Protein AF-A0A521X6T4-F1 (afdb_monomer)

Sequence (229 aa):
MTACRIWPYDESITLSAFLIGSSHAEGNPELLIGMIDNKKNQLLARYNEAQGNAFAPVIDADKDHFRIDTARYDLAPGVRAFGIDVFKGDQDDPYCGAETIGHTRHLYVKRGNEIAALFSQGLTMSYRTRIKGNAKCRNGKPTITKGVVFEDIKLTITMSKNTSDGYADLIITGVSTYSDGTPSPRKPFYSEMKYSHHYIGNKDHGTYANSPNGDLNSLIRAWRGDVKS

Radius of gyration: 19.49 Å; Cα contacts (8 Å, |Δi|>4): 514; chains: 1; bounding box: 46×46×57 Å

Nearest PDB structures (foldseek):
  3c75-assembly1_J  TM=3.433E-01  e=1.543E-01  Paracoccus versutus
  2mta-assembly1_H-2  TM=3.319E-01  e=2.721E-01  Paracoccus denitrificans
  2gc4-assembly2_E  TM=2.429E-01  e=4.250E-02  Paracoccus denitrificans
  2bbk-assembly1_J  TM=2.437E-01  e=8.749E-02  Paracoccus denitrificans
  1mda-assembly1_J  TM=2.501E-01  e=4.799E-01  Paracoccus denitrificans

Secondary structure (DSSP, 8-state):
-EEEEE-TT-TTEEEEEEEE--SSTTPPPEEEEEEEETTTTEEEEEEEGGGT-TTPPP--TTT-EEEEEEEEEEEETTEEEEEEEEE-TT---TTTSSEEE-PEEEEEEEETTEEEES-SSPEE-EEEEEEES--EEETTEEEE-TT-EEEEEEEEEEEEEEEETTEEEEEEEEEE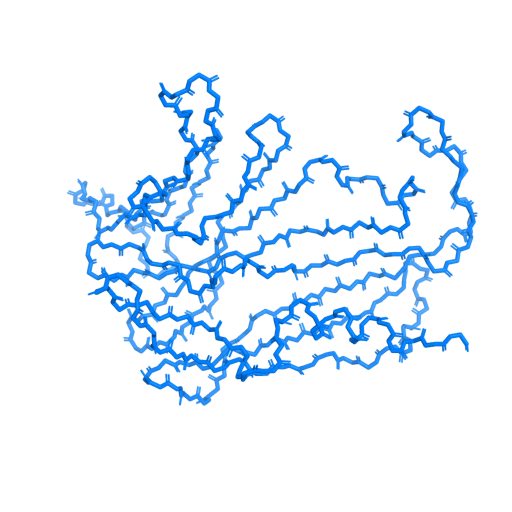EETTSPPP-PPPEEEEEEEEEEEETTEEEEEEE-TTT--HHHHHHHHHHT---

Structure (mmCIF, N/CA/C/O backbone):
data_AF-A0A521X6T4-F1
#
_entry.id   AF-A0A521X6T4-F1
#
loop_
_atom_site.group_PDB
_atom_site.id
_atom_site.type_symbol
_atom_site.label_atom_id
_atom_site.label_alt_id
_atom_site.label_comp_id
_atom_site.label_asym_id
_atom_site.label_entity_id
_atom_site.label_seq_id
_atom_site.pdbx_PDB_ins_code
_atom_site.Cartn_x
_atom_site.Cartn_y
_atom_site.Cartn_z
_atom_site.occupancy
_atom_site.B_iso_or_equiv
_atom_site.auth_seq_id
_atom_site.auth_comp_id
_atom_site.auth_asym_id
_atom_site.auth_atom_id
_atom_site.pdbx_PDB_model_num
ATOM 1 N N . MET A 1 1 ? -3.272 18.378 1.819 1.00 80.75 1 MET A N 1
ATOM 2 C CA . MET A 1 1 ? -3.774 17.254 0.994 1.00 80.75 1 MET A CA 1
ATOM 3 C C . MET A 1 1 ? -4.694 16.365 1.821 1.00 80.75 1 MET A C 1
ATOM 5 O O . MET A 1 1 ? -4.428 16.202 3.009 1.00 80.75 1 MET A O 1
ATOM 9 N N . THR A 1 2 ? -5.751 15.803 1.219 1.00 90.69 2 THR A N 1
ATOM 10 C CA . THR A 1 2 ? -6.727 14.946 1.911 1.00 90.69 2 THR A CA 1
ATOM 11 C C . THR A 1 2 ? -7.170 13.770 1.031 1.00 90.69 2 THR A C 1
ATOM 13 O O . THR A 1 2 ? -7.190 13.885 -0.194 1.00 90.69 2 THR A O 1
ATOM 16 N N . ALA A 1 3 ? -7.551 12.651 1.648 1.00 94.88 3 ALA A N 1
ATOM 17 C CA . ALA A 1 3 ? -8.263 11.560 0.987 1.00 94.88 3 ALA A CA 1
ATOM 18 C C . ALA A 1 3 ? -9.341 11.006 1.921 1.00 94.88 3 ALA A C 1
ATOM 20 O O . ALA A 1 3 ? -9.094 10.819 3.111 1.00 94.88 3 ALA A O 1
ATOM 21 N N . CYS A 1 4 ? -10.518 10.705 1.378 1.00 96.50 4 CYS A N 1
ATOM 22 C CA . CYS A 1 4 ? -11.624 10.114 2.126 1.00 96.50 4 CYS A CA 1
ATOM 23 C C . CYS A 1 4 ? -12.146 8.879 1.399 1.00 96.50 4 CYS A C 1
ATOM 25 O O . CYS A 1 4 ? -12.186 8.846 0.166 1.00 96.50 4 CYS A O 1
ATOM 27 N N . ARG A 1 5 ? -12.569 7.863 2.151 1.00 97.75 5 ARG A N 1
ATOM 28 C CA . ARG A 1 5 ? -13.171 6.653 1.589 1.00 97.75 5 ARG A CA 1
ATOM 29 C C . ARG A 1 5 ? -14.161 6.027 2.561 1.00 97.75 5 ARG A C 1
ATOM 31 O O . ARG A 1 5 ? -13.871 5.901 3.747 1.00 97.75 5 ARG A O 1
ATOM 38 N N . ILE A 1 6 ? -15.313 5.612 2.043 1.00 96.88 6 ILE A N 1
ATOM 39 C CA . ILE A 1 6 ? -16.309 4.863 2.815 1.00 96.88 6 ILE A CA 1
ATOM 40 C C . ILE A 1 6 ? -15.719 3.505 3.206 1.00 96.88 6 ILE A C 1
ATOM 42 O O . ILE A 1 6 ? -15.049 2.848 2.398 1.00 96.88 6 ILE A O 1
ATOM 46 N N . TRP A 1 7 ? -15.960 3.089 4.447 1.00 95.75 7 TRP A N 1
ATOM 47 C CA . TRP A 1 7 ? -15.591 1.768 4.920 1.00 95.75 7 TRP A CA 1
ATOM 48 C C . TRP A 1 7 ? -16.506 0.709 4.288 1.00 95.75 7 TRP A C 1
ATOM 50 O O . TRP A 1 7 ? -17.716 0.744 4.490 1.00 95.75 7 TRP A O 1
ATOM 60 N N . PRO A 1 8 ? -15.974 -0.270 3.540 1.00 91.88 8 PRO A N 1
ATOM 61 C CA . PRO A 1 8 ? -16.806 -1.143 2.707 1.00 91.88 8 PRO A CA 1
ATOM 62 C C . PRO A 1 8 ? -17.739 -2.109 3.462 1.00 91.88 8 PRO A C 1
ATOM 64 O O . PRO A 1 8 ? -18.518 -2.797 2.814 1.00 91.88 8 PRO A O 1
ATOM 67 N N . TYR A 1 9 ? -17.651 -2.205 4.794 1.00 87.50 9 TYR A N 1
ATOM 68 C CA . TYR A 1 9 ? -18.480 -3.111 5.618 1.00 87.50 9 TYR A CA 1
ATOM 69 C C . TYR A 1 9 ? -19.542 -2.377 6.420 1.00 87.50 9 TYR A C 1
ATOM 71 O O . TYR A 1 9 ? -20.478 -2.999 6.910 1.00 87.50 9 TYR A O 1
ATOM 79 N N . ASP A 1 10 ? -19.367 -1.071 6.575 1.00 94.19 10 ASP A N 1
ATOM 80 C CA . ASP A 1 10 ? -20.298 -0.214 7.278 1.00 94.19 10 ASP A CA 1
ATOM 81 C C . ASP A 1 10 ? -20.236 1.155 6.614 1.00 94.19 10 ASP A C 1
ATOM 83 O O . ASP A 1 10 ? -19.304 1.929 6.832 1.00 94.19 10 ASP A O 1
ATOM 87 N N . GLU A 1 11 ? -21.224 1.432 5.769 1.00 95.75 11 GLU A N 1
ATOM 88 C CA . GLU A 1 11 ? -21.305 2.685 5.023 1.00 95.75 11 GLU A CA 1
ATOM 89 C C . GLU A 1 11 ? -21.524 3.898 5.937 1.00 95.75 11 GLU A C 1
ATOM 91 O O . GLU A 1 11 ? -21.324 5.035 5.504 1.00 95.75 11 GLU A O 1
ATOM 96 N N . SER A 1 12 ? -21.879 3.687 7.215 1.00 97.06 12 SER A N 1
ATOM 97 C CA . SER A 1 12 ? -21.903 4.767 8.202 1.00 97.06 12 SER A CA 1
ATOM 98 C C . SER A 1 12 ? -20.499 5.227 8.581 1.00 97.06 12 SER A C 1
ATOM 100 O O . SER A 1 12 ? -20.364 6.326 9.121 1.00 97.06 12 SER A O 1
ATOM 102 N N . ILE A 1 13 ? -19.461 4.440 8.289 1.00 97.81 13 ILE A N 1
ATOM 103 C CA . ILE A 1 13 ? -1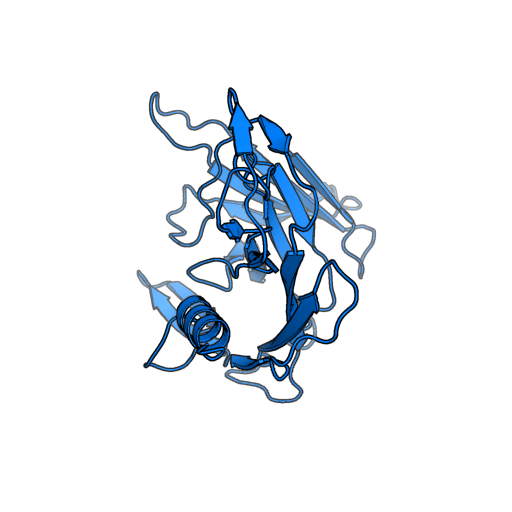8.083 4.737 8.659 1.00 97.81 13 ILE A CA 1
ATOM 104 C C . ILE A 1 13 ? -17.302 5.310 7.470 1.00 97.81 13 ILE A C 1
ATOM 106 O O . ILE A 1 13 ? -17.231 4.715 6.396 1.00 97.81 13 ILE A O 1
ATOM 110 N N . THR A 1 14 ? -16.621 6.433 7.697 1.00 98.19 14 THR A N 1
ATOM 111 C CA . THR A 1 14 ? -15.663 7.025 6.752 1.00 98.19 14 THR A CA 1
ATOM 112 C C . THR A 1 14 ? -14.247 6.941 7.306 1.00 98.19 14 THR A C 1
ATOM 114 O O . THR A 1 14 ? -13.995 7.282 8.463 1.00 98.19 14 THR A O 1
ATOM 117 N N . LEU A 1 15 ? -13.310 6.517 6.459 1.00 98.00 15 LEU A N 1
ATOM 118 C CA . LEU A 1 15 ? -11.884 6.737 6.657 1.00 98.00 15 LEU A CA 1
ATOM 119 C C . LEU A 1 15 ? -11.495 8.070 6.024 1.00 98.00 15 LEU A C 1
ATOM 121 O O . LEU A 1 15 ? -11.792 8.304 4.851 1.00 98.00 15 LEU A O 1
ATOM 125 N N . SER A 1 16 ? -10.787 8.901 6.776 1.00 96.88 16 SER A N 1
ATOM 126 C CA . SER A 1 16 ? -10.273 10.183 6.305 1.00 96.88 16 SER A CA 1
ATOM 127 C C . SER A 1 16 ? -8.797 10.299 6.653 1.00 96.88 16 SER A C 1
ATOM 129 O O . SER A 1 16 ? -8.415 10.059 7.795 1.00 96.88 16 SER A O 1
ATOM 131 N N . ALA A 1 17 ? -7.973 10.672 5.685 1.00 94.62 17 ALA A N 1
ATOM 132 C CA . ALA A 1 17 ? -6.544 10.883 5.853 1.00 94.62 17 ALA A CA 1
ATOM 133 C C . ALA A 1 17 ? -6.171 12.301 5.411 1.00 94.62 17 ALA A C 1
ATOM 135 O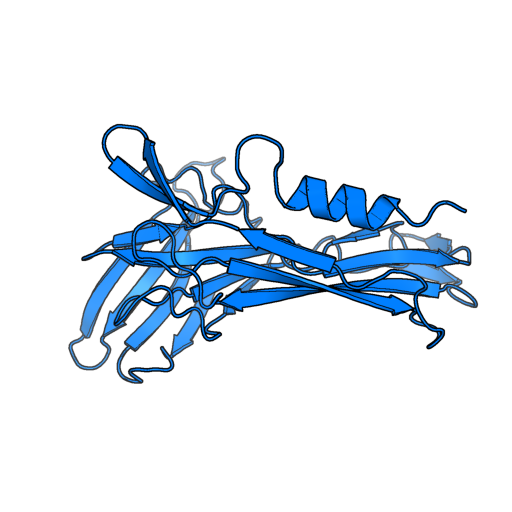 O . ALA A 1 17 ? -6.633 12.777 4.371 1.00 94.62 17 ALA A O 1
ATOM 136 N N . PHE A 1 18 ? -5.346 12.977 6.206 1.00 91.31 18 PHE A N 1
ATOM 137 C CA . PHE A 1 18 ? -4.964 14.373 6.017 1.00 91.31 18 PHE A CA 1
ATOM 138 C C . PHE A 1 18 ? -3.477 14.544 6.291 1.00 91.31 18 PHE A C 1
ATOM 140 O O . PHE A 1 18 ? -2.962 13.978 7.251 1.00 91.31 18 PHE A O 1
ATOM 147 N N . LEU A 1 19 ? -2.825 15.384 5.492 1.00 88.38 19 LEU A N 1
ATOM 148 C CA . LEU A 1 19 ? -1.565 15.995 5.897 1.00 88.38 19 LEU A CA 1
ATOM 149 C C . LEU A 1 19 ? -1.848 17.326 6.567 1.00 88.38 19 LEU A C 1
ATOM 151 O O . LEU A 1 19 ? -2.530 18.174 5.978 1.00 88.38 19 LEU A O 1
ATOM 155 N N . ILE A 1 20 ? -1.301 17.509 7.760 1.00 82.38 20 ILE A N 1
ATOM 156 C CA . ILE A 1 20 ? -1.326 18.784 8.467 1.00 82.38 20 ILE A CA 1
ATOM 157 C C . ILE A 1 20 ? 0.089 19.352 8.455 1.00 82.38 20 ILE A C 1
ATOM 159 O O . ILE A 1 20 ? 1.051 18.639 8.726 1.00 82.38 20 ILE A O 1
ATOM 163 N N . GLY A 1 21 ? 0.220 20.630 8.087 1.00 71.44 21 GLY A N 1
ATOM 164 C CA . GLY A 1 21 ? 1.510 21.313 8.143 1.00 71.44 21 GLY A CA 1
ATOM 165 C C . GLY A 1 21 ? 2.047 21.287 9.571 1.00 71.44 21 GLY A C 1
ATOM 166 O O . GLY A 1 21 ? 1.295 21.544 10.513 1.00 71.44 21 GLY A O 1
ATOM 167 N N . SER A 1 22 ? 3.326 20.961 9.740 1.00 64.00 22 SER A N 1
ATOM 168 C CA . SER A 1 22 ? 3.934 20.968 11.065 1.00 64.00 22 SER A CA 1
ATOM 169 C C . SER A 1 22 ? 3.911 22.382 11.642 1.00 64.00 22 SER A C 1
ATOM 171 O O . SER A 1 22 ? 4.207 23.348 10.938 1.00 64.00 22 SER A O 1
ATOM 173 N N . SER A 1 23 ? 3.662 22.523 12.943 1.00 54.50 23 SER A N 1
ATOM 174 C CA . SER A 1 23 ? 3.817 23.807 13.645 1.00 54.50 23 SER A CA 1
ATOM 175 C C . SER A 1 23 ? 5.278 24.274 13.756 1.00 54.50 23 SER A C 1
ATOM 177 O O . SER A 1 23 ? 5.541 25.348 14.295 1.00 54.50 23 SER A O 1
ATOM 179 N N . HIS A 1 24 ? 6.235 23.475 13.279 1.00 52.94 24 HIS A N 1
ATOM 180 C CA . HIS A 1 24 ? 7.660 23.781 13.267 1.00 52.94 24 HIS A CA 1
ATOM 181 C C . HIS A 1 24 ? 8.081 24.296 11.887 1.00 52.94 24 HIS A C 1
ATOM 183 O O . HIS A 1 24 ? 7.707 23.721 10.873 1.00 52.94 24 HIS A O 1
ATOM 189 N N . ALA A 1 25 ? 8.880 25.367 11.853 1.00 44.94 25 ALA A N 1
ATOM 190 C CA . ALA A 1 25 ? 9.286 26.069 10.628 1.00 44.94 25 ALA A CA 1
ATOM 191 C C . ALA A 1 25 ? 10.074 25.209 9.610 1.00 44.94 25 ALA A C 1
ATOM 193 O O . ALA A 1 25 ? 10.273 25.645 8.482 1.00 44.94 25 ALA A O 1
ATOM 194 N N . GLU A 1 26 ? 10.490 23.999 9.998 1.00 54.31 26 GLU A N 1
ATOM 195 C CA . GLU A 1 26 ? 11.243 23.036 9.179 1.00 54.31 26 GLU A CA 1
ATOM 196 C C . GLU A 1 26 ? 10.667 21.605 9.251 1.00 54.31 26 GLU A C 1
ATOM 198 O O . GLU A 1 26 ? 11.324 20.647 8.845 1.00 54.31 26 GLU A O 1
ATOM 203 N N . GLY A 1 27 ? 9.471 21.414 9.820 1.00 60.69 27 GLY A N 1
ATOM 204 C CA . GLY A 1 27 ? 8.920 20.071 10.000 1.00 60.69 27 GLY A CA 1
ATOM 205 C C . GLY A 1 27 ? 8.292 19.512 8.721 1.00 60.69 27 GLY A C 1
ATOM 206 O O . GLY A 1 27 ? 7.650 20.222 7.945 1.00 60.69 27 GLY A O 1
ATOM 207 N N . ASN A 1 28 ? 8.458 18.206 8.509 1.00 66.81 28 ASN A N 1
ATOM 208 C CA . ASN A 1 28 ? 7.682 17.493 7.500 1.00 66.81 28 ASN A CA 1
ATOM 209 C C . ASN A 1 28 ? 6.191 17.533 7.883 1.00 66.81 28 ASN A C 1
ATOM 211 O O . ASN A 1 28 ? 5.869 17.492 9.073 1.00 66.81 28 ASN A O 1
ATOM 215 N N . PRO A 1 29 ? 5.274 17.613 6.905 1.00 77.88 29 PRO A N 1
ATOM 216 C CA . PRO A 1 29 ? 3.847 17.535 7.185 1.00 77.88 29 PRO A CA 1
ATOM 217 C C . PRO A 1 29 ? 3.508 16.197 7.852 1.00 77.88 29 PRO A C 1
ATOM 219 O O . PRO A 1 29 ? 4.023 15.154 7.460 1.00 77.88 29 PRO A O 1
ATOM 222 N N . GLU A 1 30 ? 2.612 16.234 8.831 1.00 84.12 30 GLU A N 1
ATOM 223 C CA . GLU A 1 30 ? 2.239 15.069 9.632 1.00 84.12 30 GLU A CA 1
ATOM 224 C C . GLU A 1 30 ? 0.998 14.385 9.060 1.00 84.12 30 GLU A C 1
ATOM 226 O O . GLU A 1 30 ? -0.015 15.038 8.765 1.00 84.12 30 GLU A O 1
ATOM 231 N N . LEU A 1 31 ? 1.040 13.057 8.951 1.00 88.38 31 LEU A N 1
ATOM 232 C CA . LEU A 1 31 ? -0.111 12.253 8.561 1.00 88.38 31 LEU A CA 1
ATOM 233 C C . LEU A 1 31 ? -1.056 12.023 9.748 1.00 88.38 31 LEU A C 1
ATOM 235 O O . LEU A 1 31 ? -0.717 11.368 10.738 1.00 88.38 31 LEU A O 1
ATOM 239 N N . LEU A 1 32 ? -2.300 12.474 9.589 1.00 91.56 32 LEU A N 1
ATOM 240 C CA . LEU A 1 32 ? -3.426 12.104 10.439 1.00 91.56 32 LEU A CA 1
ATOM 241 C C . LEU A 1 32 ? -4.386 11.184 9.695 1.00 91.56 32 LEU A C 1
ATOM 243 O O . LEU A 1 32 ? -4.745 11.443 8.547 1.00 91.56 32 LEU A O 1
ATOM 247 N N . ILE A 1 33 ? -4.870 10.153 10.384 1.00 94.31 33 ILE A N 1
ATOM 248 C CA . ILE A 1 33 ? -5.936 9.280 9.879 1.00 94.31 33 ILE A CA 1
ATOM 249 C C . ILE A 1 33 ? -7.044 9.224 10.923 1.00 94.31 33 ILE A C 1
ATOM 251 O O . ILE A 1 33 ? -6.771 9.035 12.105 1.00 94.31 33 ILE A O 1
ATOM 255 N N . GLY A 1 34 ? -8.292 9.368 10.497 1.00 96.00 34 GLY A N 1
ATOM 256 C CA . GLY A 1 34 ? -9.477 9.221 11.330 1.00 96.00 34 GLY A CA 1
ATOM 257 C C . GLY A 1 34 ? -10.422 8.175 10.754 1.00 96.00 34 GLY A C 1
ATOM 258 O O . GLY A 1 34 ? -10.657 8.139 9.548 1.00 96.00 34 GLY A O 1
ATOM 259 N N . MET A 1 35 ? -10.983 7.346 11.629 1.00 97.62 35 MET A N 1
ATOM 260 C CA . MET A 1 35 ? -12.119 6.479 11.325 1.00 97.62 35 MET A CA 1
ATOM 261 C C . MET A 1 35 ? -13.336 7.032 12.061 1.00 97.62 35 MET A C 1
ATOM 263 O O . MET A 1 35 ? -13.316 7.126 13.288 1.00 97.62 35 MET A O 1
ATOM 267 N N . ILE A 1 36 ? -14.362 7.452 11.327 1.00 98.25 36 ILE A N 1
ATOM 268 C CA . ILE A 1 36 ? -15.459 8.281 11.844 1.00 98.25 36 ILE A CA 1
ATOM 269 C C . ILE A 1 36 ? -16.791 7.584 11.572 1.00 98.25 36 ILE A C 1
ATOM 271 O O . ILE A 1 36 ? -17.067 7.250 10.427 1.00 98.25 36 ILE A O 1
ATOM 275 N N . ASP A 1 37 ? -17.617 7.394 12.601 1.00 97.75 37 ASP A N 1
ATOM 276 C CA . ASP A 1 37 ? -19.022 6.987 12.472 1.00 97.75 37 ASP A CA 1
ATOM 277 C C . ASP A 1 37 ? -19.870 8.238 12.209 1.00 97.75 37 ASP A C 1
ATOM 279 O O . ASP A 1 37 ? -20.144 9.025 13.121 1.00 97.75 37 ASP A O 1
ATOM 283 N N . ASN A 1 38 ? -20.281 8.429 10.957 1.00 96.50 38 ASN A N 1
ATOM 284 C CA . ASN A 1 38 ? -21.052 9.592 10.516 1.00 96.50 38 ASN A CA 1
ATOM 285 C C . ASN A 1 38 ? -22.484 9.587 11.065 1.00 96.50 38 ASN A C 1
ATOM 287 O O . ASN A 1 38 ? -23.101 10.640 11.180 1.00 96.50 38 ASN A O 1
ATOM 291 N N . LYS A 1 39 ? -23.030 8.420 11.434 1.00 96.44 39 LYS A N 1
ATOM 292 C CA . LYS A 1 39 ? -24.383 8.336 12.004 1.00 96.44 39 LYS A CA 1
ATOM 293 C C . LYS A 1 39 ? -24.408 8.854 13.438 1.00 96.44 39 LYS A C 1
ATOM 295 O O . LYS A 1 39 ? -25.387 9.467 13.856 1.00 96.44 39 LYS A O 1
ATOM 300 N N . LYS A 1 40 ? -23.340 8.591 14.193 1.00 96.12 40 LYS A N 1
ATOM 301 C CA . LYS A 1 40 ? -23.196 9.017 15.595 1.00 96.12 40 LYS A CA 1
ATOM 302 C C . LYS A 1 40 ? -22.371 10.290 15.768 1.00 96.12 40 LYS A C 1
ATOM 304 O O . LYS A 1 40 ? -22.248 10.761 16.894 1.00 96.12 40 LYS A O 1
ATOM 309 N N . ASN A 1 41 ? -21.799 10.829 14.689 1.00 95.12 41 ASN A N 1
ATOM 310 C CA . ASN A 1 41 ? -20.821 11.920 14.720 1.00 95.12 41 ASN A CA 1
ATOM 311 C C . ASN A 1 41 ? -19.659 11.631 15.685 1.00 95.12 41 ASN A C 1
ATOM 313 O O . ASN A 1 41 ? -19.252 12.486 16.471 1.00 95.12 41 ASN A O 1
ATOM 317 N N . GLN A 1 42 ? -19.144 10.399 15.650 1.00 97.19 42 GLN A N 1
ATOM 318 C CA . GLN A 1 42 ? -18.152 9.917 16.608 1.00 97.19 42 GLN A CA 1
ATOM 319 C C . GLN A 1 42 ? -16.847 9.527 15.916 1.00 97.19 42 GLN A C 1
ATOM 321 O O . GLN A 1 42 ? -16.839 8.737 14.974 1.00 97.19 42 GLN A O 1
ATOM 326 N N . LEU A 1 43 ? -15.722 10.014 16.441 1.00 97.06 43 LEU A N 1
ATOM 327 C CA . LEU A 1 43 ? -14.403 9.497 16.086 1.00 97.06 43 LEU A CA 1
ATOM 328 C C . LEU A 1 43 ? -14.214 8.119 16.734 1.00 97.06 43 LEU A C 1
ATOM 330 O O . LEU A 1 43 ? -14.114 8.009 17.955 1.00 97.06 43 LEU A O 1
ATOM 334 N N . LEU A 1 44 ? -14.176 7.071 15.915 1.00 96.88 44 LEU A N 1
ATOM 335 C CA . LEU A 1 44 ? -14.002 5.692 16.365 1.00 96.88 44 LEU A CA 1
ATOM 336 C C . LEU A 1 44 ? -12.544 5.364 16.669 1.00 96.88 44 LEU A C 1
ATOM 338 O O . LEU A 1 44 ? -12.278 4.602 17.595 1.00 96.88 44 LEU A O 1
ATOM 342 N N . ALA A 1 45 ? -11.618 5.878 15.857 1.00 95.62 45 ALA A N 1
ATOM 343 C CA . ALA A 1 45 ? -10.187 5.707 16.059 1.00 95.62 45 ALA A CA 1
ATOM 344 C C . ALA A 1 45 ? -9.365 6.745 15.289 1.00 95.62 45 ALA A C 1
ATOM 346 O O . ALA A 1 45 ? -9.843 7.298 14.294 1.00 95.62 45 ALA A O 1
ATOM 347 N N . ARG A 1 46 ? -8.122 6.983 15.726 1.00 93.75 46 ARG A N 1
ATOM 348 C CA . ARG A 1 46 ? -7.191 7.888 15.037 1.00 93.75 46 ARG A CA 1
ATOM 349 C C . ARG A 1 46 ? -5.749 7.390 14.994 1.00 93.75 46 ARG A C 1
ATOM 351 O O . ARG A 1 46 ? -5.288 6.740 15.928 1.00 93.75 46 ARG A O 1
ATOM 358 N N . TYR A 1 47 ? -5.043 7.770 13.936 1.00 90.25 47 TYR A N 1
ATOM 359 C CA . TYR A 1 47 ? -3.588 7.738 13.816 1.00 90.25 47 TYR A CA 1
ATOM 360 C C . TYR A 1 47 ? -3.070 9.177 13.873 1.00 90.25 47 TYR A C 1
ATOM 362 O O . TYR A 1 47 ? -3.636 10.048 13.208 1.00 90.25 47 TYR A O 1
ATOM 370 N N . ASN A 1 48 ? -2.007 9.415 14.640 1.00 84.56 48 ASN A N 1
ATOM 371 C CA . ASN A 1 48 ? -1.270 10.674 14.631 1.00 84.56 48 ASN A CA 1
ATOM 372 C C . ASN A 1 48 ? 0.237 10.383 14.627 1.00 84.56 48 ASN A C 1
ATOM 374 O O . ASN A 1 48 ? 0.746 9.765 15.564 1.00 84.56 48 ASN A O 1
ATOM 378 N N . GLU A 1 49 ? 0.925 10.828 13.578 1.00 72.81 49 GLU A N 1
ATOM 379 C CA . GLU A 1 49 ? 2.373 10.688 13.409 1.00 72.81 49 GLU A CA 1
ATOM 380 C C . GLU A 1 49 ? 3.183 11.339 14.543 1.00 72.81 49 GLU A C 1
ATOM 382 O O . GLU A 1 49 ? 4.088 10.697 15.083 1.00 72.81 49 GLU A O 1
ATOM 387 N N . ALA A 1 50 ? 2.798 12.539 14.997 1.00 61.38 50 ALA A N 1
ATOM 388 C CA . ALA A 1 50 ? 3.485 13.279 16.064 1.00 61.38 50 ALA A CA 1
ATOM 389 C C . ALA A 1 50 ? 3.528 12.549 17.411 1.00 61.38 50 ALA A C 1
ATOM 391 O O . ALA A 1 50 ? 4.323 12.890 18.284 1.00 61.38 50 ALA A O 1
ATOM 392 N N . GLN A 1 51 ? 2.693 11.524 17.606 1.00 56.88 51 GLN A N 1
ATOM 393 C CA . GLN A 1 51 ? 2.677 10.727 18.836 1.00 56.88 51 GLN A CA 1
ATOM 394 C C . GLN A 1 51 ? 3.739 9.612 18.849 1.00 56.88 51 GLN A C 1
ATOM 396 O O . GLN A 1 51 ? 3.605 8.639 19.594 1.00 56.88 51 GLN A O 1
ATOM 401 N N . GLY A 1 52 ? 4.806 9.759 18.054 1.00 48.41 52 GLY A N 1
ATOM 402 C CA . GLY A 1 52 ? 5.987 8.894 18.088 1.00 48.41 52 GLY A CA 1
ATOM 403 C C . GLY A 1 52 ? 5.837 7.594 17.300 1.00 48.41 52 GLY A C 1
ATOM 404 O O . GLY A 1 52 ? 6.518 6.615 17.601 1.00 48.41 52 GLY A O 1
ATOM 405 N N . ASN A 1 53 ? 4.949 7.554 16.304 1.00 57.31 53 ASN A N 1
ATOM 406 C CA . ASN A 1 53 ? 4.802 6.380 15.448 1.00 57.31 53 ASN A CA 1
ATOM 407 C C . ASN A 1 53 ? 5.851 6.440 14.326 1.00 57.31 53 ASN A C 1
ATOM 409 O O . ASN A 1 53 ? 5.629 7.057 13.288 1.00 57.31 53 ASN A O 1
ATOM 413 N N . ALA A 1 54 ? 6.998 5.781 14.527 1.00 59.12 54 ALA A N 1
ATOM 414 C CA . ALA A 1 54 ? 8.153 5.759 13.612 1.00 59.12 54 ALA A CA 1
ATOM 415 C C . ALA A 1 54 ? 7.892 5.108 12.231 1.00 59.12 54 ALA A C 1
ATOM 417 O O . ALA A 1 54 ? 8.828 4.830 11.486 1.00 59.12 54 ALA A O 1
ATOM 418 N N . PHE A 1 55 ? 6.630 4.821 11.905 1.00 70.00 55 PHE A N 1
ATOM 419 C CA . PHE A 1 55 ? 6.186 4.049 10.742 1.00 70.00 55 PHE A CA 1
ATOM 420 C C . PHE A 1 55 ? 5.383 4.892 9.741 1.00 70.00 55 PHE A C 1
ATOM 422 O O . PHE A 1 55 ? 4.764 4.360 8.813 1.00 70.00 55 PHE A O 1
ATOM 429 N N . ALA A 1 56 ? 5.363 6.213 9.939 1.00 71.88 56 ALA A N 1
ATOM 430 C CA . ALA A 1 56 ? 4.736 7.130 9.008 1.00 71.88 56 ALA A CA 1
ATOM 431 C C . ALA A 1 56 ? 5.505 7.186 7.676 1.00 71.88 56 ALA A C 1
ATOM 433 O O . ALA A 1 56 ? 6.740 7.161 7.664 1.00 71.88 56 ALA A O 1
ATOM 434 N N . PRO A 1 57 ? 4.800 7.256 6.535 1.00 78.69 57 PRO A N 1
ATOM 435 C CA . PRO A 1 57 ? 5.437 7.589 5.271 1.00 78.69 57 PRO A CA 1
ATOM 436 C C . PRO A 1 57 ? 6.013 9.006 5.311 1.00 78.69 57 PRO A C 1
ATOM 438 O O . PRO A 1 57 ? 5.347 9.935 5.750 1.00 78.69 57 PRO A O 1
ATOM 441 N N . VAL A 1 58 ? 7.197 9.196 4.731 1.00 79.94 58 VAL A N 1
ATOM 442 C CA . VAL A 1 58 ? 7.680 10.540 4.393 1.00 79.94 58 VAL A CA 1
ATOM 443 C C . VAL A 1 58 ? 6.888 11.028 3.184 1.00 79.94 58 VAL A C 1
ATOM 445 O O . VAL A 1 58 ? 6.968 10.399 2.124 1.00 79.94 58 VAL A O 1
ATOM 448 N N . ILE A 1 59 ? 6.138 12.123 3.319 1.00 83.44 59 ILE A N 1
ATOM 449 C CA . ILE A 1 59 ? 5.326 12.699 2.238 1.00 83.44 59 ILE A CA 1
ATOM 450 C C . ILE A 1 59 ? 5.706 14.169 2.032 1.00 83.44 59 ILE A C 1
ATOM 452 O O . ILE A 1 59 ? 5.627 14.967 2.960 1.00 83.44 59 ILE A O 1
ATOM 456 N N . ASP A 1 60 ? 6.097 14.527 0.810 1.00 84.44 60 ASP A N 1
ATOM 457 C CA . ASP A 1 60 ? 6.274 15.918 0.384 1.00 84.44 60 ASP A CA 1
ATOM 458 C C . ASP A 1 60 ? 4.908 16.465 -0.056 1.00 84.44 60 ASP A C 1
ATOM 460 O O . ASP A 1 60 ? 4.367 16.047 -1.077 1.00 84.44 60 ASP A O 1
ATOM 464 N N . ALA A 1 61 ? 4.323 17.381 0.720 1.00 83.44 61 ALA A N 1
ATOM 465 C CA . ALA A 1 61 ? 2.981 17.900 0.448 1.00 83.44 61 ALA A CA 1
ATOM 466 C C . ALA A 1 61 ? 2.859 18.676 -0.877 1.00 83.44 61 ALA A C 1
ATOM 468 O O . ALA A 1 61 ? 1.734 18.822 -1.363 1.00 83.44 61 ALA A O 1
ATOM 469 N N . ASP A 1 62 ? 3.970 19.153 -1.448 1.00 82.81 62 ASP A N 1
ATOM 470 C CA . ASP A 1 62 ? 3.973 19.927 -2.694 1.00 82.81 62 ASP A CA 1
ATOM 471 C C . ASP A 1 62 ? 4.039 19.037 -3.940 1.00 82.81 62 ASP A C 1
ATOM 473 O O . ASP A 1 62 ? 3.664 19.470 -5.033 1.00 82.81 62 ASP A O 1
ATOM 477 N N . LYS A 1 63 ? 4.526 17.798 -3.798 1.00 84.31 63 LYS A N 1
ATOM 478 C CA . LYS A 1 63 ? 4.775 16.890 -4.932 1.00 84.31 63 LYS A CA 1
ATOM 479 C C . LYS A 1 63 ? 4.002 15.586 -4.850 1.00 84.31 63 LYS A C 1
ATOM 481 O O . LYS A 1 63 ? 3.557 15.066 -5.870 1.00 84.31 63 LYS A O 1
ATOM 486 N N . ASP A 1 64 ? 3.871 15.032 -3.657 1.00 88.12 64 ASP A N 1
ATOM 487 C CA . ASP A 1 64 ? 3.334 13.697 -3.472 1.00 88.12 64 ASP A CA 1
ATOM 488 C C . ASP A 1 64 ? 1.815 13.723 -3.381 1.00 88.12 64 ASP A C 1
ATOM 490 O O . ASP A 1 64 ? 1.196 14.708 -2.969 1.00 88.12 64 ASP A O 1
ATOM 494 N N . HIS A 1 65 ? 1.204 12.586 -3.704 1.00 88.38 65 HIS A N 1
ATOM 495 C CA . HIS A 1 65 ? -0.203 12.371 -3.418 1.00 88.38 65 HIS A CA 1
ATOM 496 C C . HIS A 1 65 ? -0.476 11.035 -2.742 1.00 88.38 65 HIS A C 1
ATOM 498 O O . HIS A 1 65 ? 0.323 10.106 -2.829 1.00 88.38 65 HIS A O 1
ATOM 504 N N . PHE A 1 66 ? -1.611 10.918 -2.051 1.00 92.50 66 PHE A N 1
ATOM 505 C CA . PHE A 1 66 ? -2.024 9.648 -1.465 1.00 92.50 66 PHE A CA 1
ATOM 506 C C . PHE A 1 66 ? -3.503 9.346 -1.675 1.00 92.50 66 PHE A C 1
ATOM 508 O O . PHE A 1 66 ? -4.329 10.232 -1.897 1.00 92.50 66 PHE A O 1
ATOM 515 N N . ARG A 1 67 ? -3.844 8.062 -1.569 1.00 95.06 67 ARG A N 1
ATOM 516 C CA . ARG A 1 67 ? -5.228 7.571 -1.544 1.00 95.06 67 ARG A CA 1
ATOM 517 C C . ARG A 1 67 ? -5.394 6.497 -0.478 1.00 95.06 67 ARG A C 1
ATOM 519 O O . ARG A 1 67 ? -4.428 5.871 -0.050 1.00 95.06 67 ARG A O 1
ATOM 526 N N . ILE A 1 68 ? -6.647 6.237 -0.122 1.00 97.12 68 ILE A N 1
ATOM 527 C CA . ILE A 1 68 ? -7.015 5.146 0.781 1.00 97.12 68 ILE A CA 1
ATOM 528 C C . ILE A 1 68 ? -7.362 3.906 -0.046 1.00 97.12 68 ILE A C 1
ATOM 530 O O . ILE A 1 68 ? -8.210 3.967 -0.941 1.00 97.12 68 ILE A O 1
ATOM 534 N N . ASP A 1 69 ? -6.743 2.777 0.277 1.00 96.44 69 ASP A N 1
ATOM 535 C CA . ASP A 1 69 ? -7.030 1.458 -0.280 1.00 96.44 69 ASP A CA 1
ATOM 536 C C . ASP A 1 69 ? -7.828 0.619 0.729 1.00 96.44 69 ASP A C 1
ATOM 538 O O . ASP A 1 69 ? -7.399 0.400 1.857 1.00 96.44 69 ASP A O 1
ATOM 542 N N . THR A 1 70 ? -9.012 0.149 0.338 1.00 96.31 70 THR A N 1
ATOM 543 C CA . THR A 1 70 ? -9.919 -0.623 1.209 1.00 96.31 70 THR A CA 1
ATOM 544 C C . THR A 1 70 ? -10.145 -2.041 0.687 1.00 96.31 70 THR A C 1
ATOM 546 O O . THR A 1 70 ? -11.239 -2.598 0.815 1.00 96.31 70 THR A O 1
ATOM 549 N N . ALA A 1 71 ? -9.120 -2.633 0.066 1.00 95.12 71 ALA A N 1
ATOM 550 C CA . ALA A 1 71 ? -9.168 -4.028 -0.356 1.00 95.12 71 ALA A CA 1
ATOM 551 C C . ALA A 1 71 ? -9.407 -4.978 0.838 1.00 95.12 71 ALA A C 1
ATOM 553 O O . ALA A 1 71 ? -9.419 -4.583 2.007 1.00 95.12 71 ALA A O 1
ATOM 554 N N . ARG A 1 72 ? -9.662 -6.258 0.543 1.00 93.94 72 ARG A N 1
ATOM 555 C CA . ARG A 1 72 ? -10.040 -7.249 1.561 1.00 93.94 72 ARG A CA 1
ATOM 556 C C . ARG A 1 72 ? -8.842 -7.730 2.384 1.00 93.94 72 ARG A C 1
ATOM 558 O O . ARG A 1 72 ? -8.363 -8.840 2.185 1.00 93.94 72 ARG A O 1
ATOM 565 N N . TYR A 1 73 ? -8.388 -6.896 3.317 1.00 94.81 73 TYR A N 1
ATOM 566 C CA . TYR A 1 73 ? -7.341 -7.220 4.291 1.00 94.81 73 TYR A CA 1
ATOM 567 C C . TYR A 1 73 ? -7.934 -7.734 5.609 1.00 94.81 73 TYR A C 1
ATOM 569 O O . TYR A 1 73 ? -7.768 -7.113 6.660 1.00 94.81 73 TYR A O 1
ATOM 577 N N . ASP A 1 74 ? -8.702 -8.822 5.541 1.00 94.69 74 ASP A N 1
ATOM 578 C CA . ASP A 1 74 ? -9.234 -9.496 6.731 1.00 94.69 74 ASP A CA 1
ATOM 579 C C . ASP A 1 74 ? -8.112 -10.191 7.483 1.00 94.69 74 ASP A C 1
ATOM 581 O O . ASP A 1 74 ? -7.635 -11.239 7.054 1.00 94.69 74 ASP A O 1
ATOM 585 N N . LEU A 1 75 ? -7.695 -9.608 8.602 1.00 92.94 75 LEU A N 1
ATOM 586 C CA . LEU A 1 75 ? -6.614 -10.176 9.394 1.00 92.94 75 LEU A CA 1
ATOM 587 C C . LEU A 1 75 ? -7.149 -11.194 10.398 1.00 92.94 75 LEU A C 1
ATOM 589 O O . LEU A 1 75 ? -6.545 -12.232 10.608 1.00 92.94 75 LEU A O 1
ATOM 593 N N . ALA A 1 76 ? -8.294 -10.919 11.012 1.00 92.62 76 ALA A N 1
ATOM 594 C CA . ALA A 1 76 ? -8.965 -11.830 11.933 1.00 92.62 76 ALA A CA 1
ATOM 595 C C . ALA A 1 76 ? -10.474 -11.528 11.935 1.00 92.62 76 ALA A C 1
ATOM 597 O O . ALA A 1 76 ? -10.892 -10.501 11.388 1.00 92.62 76 ALA A O 1
ATOM 598 N N . PRO A 1 77 ? -11.331 -12.368 12.543 1.00 91.12 77 PRO A N 1
ATOM 599 C CA . PRO A 1 77 ? -12.751 -12.054 12.685 1.00 91.12 77 PRO A CA 1
ATOM 600 C C . PRO A 1 77 ? -12.969 -10.672 13.323 1.00 91.12 77 PRO A C 1
ATOM 602 O O . PRO A 1 77 ? -12.544 -10.418 14.447 1.00 91.12 77 PRO A O 1
ATOM 605 N N . GLY A 1 78 ? -13.606 -9.759 12.584 1.00 89.56 78 GLY A N 1
ATOM 606 C CA . GLY A 1 78 ? -13.841 -8.377 13.023 1.00 89.56 78 GLY A CA 1
ATOM 607 C C . GLY A 1 78 ? -12.613 -7.455 12.990 1.00 89.56 78 GLY A C 1
ATOM 608 O O . GLY A 1 78 ? -12.736 -6.278 13.327 1.00 89.56 78 GLY A O 1
ATOM 609 N N . VAL A 1 79 ? -11.449 -7.947 12.556 1.00 91.88 79 VAL A N 1
ATOM 610 C CA . VAL A 1 79 ? -10.206 -7.177 12.442 1.00 91.88 79 VAL A CA 1
ATOM 611 C C . VAL A 1 79 ? -9.809 -7.075 10.978 1.00 91.88 79 VAL A C 1
ATOM 613 O O . VAL A 1 79 ? -9.438 -8.059 10.338 1.00 91.88 79 VAL A O 1
ATOM 616 N N . ARG A 1 80 ? -9.853 -5.855 10.444 1.00 93.94 80 ARG A N 1
ATOM 617 C CA . ARG A 1 80 ? -9.510 -5.584 9.051 1.00 93.94 80 ARG A CA 1
ATOM 618 C C . ARG A 1 80 ? -8.605 -4.373 8.934 1.00 93.94 80 ARG A C 1
ATOM 620 O O . ARG A 1 80 ? -8.833 -3.353 9.586 1.00 93.94 80 ARG A O 1
ATOM 627 N N . ALA A 1 81 ? -7.612 -4.496 8.064 1.00 94.88 81 ALA A N 1
ATOM 628 C CA . ALA A 1 81 ? -6.727 -3.404 7.711 1.00 94.88 81 ALA A CA 1
ATOM 629 C C . ALA A 1 81 ? -7.222 -2.587 6.510 1.00 94.88 81 ALA A C 1
ATOM 631 O O . ALA A 1 81 ? -8.106 -2.995 5.755 1.00 94.88 81 ALA A O 1
ATOM 632 N N . PHE A 1 82 ? -6.603 -1.430 6.318 1.00 96.19 82 PHE A N 1
ATOM 633 C CA . PHE A 1 82 ? -6.694 -0.606 5.117 1.00 96.19 82 PHE A CA 1
ATOM 634 C C . PHE A 1 82 ? -5.316 -0.071 4.747 1.00 96.19 82 PHE A C 1
ATOM 636 O O . PHE A 1 82 ? -4.420 -0.014 5.587 1.00 96.19 82 PHE A O 1
ATOM 643 N N . GLY A 1 83 ? -5.147 0.314 3.488 1.00 94.94 83 GLY A N 1
ATOM 644 C CA . GLY A 1 83 ? -3.921 0.898 2.974 1.00 94.94 83 GLY A CA 1
ATOM 645 C C . GLY A 1 83 ? -3.985 2.417 2.862 1.00 94.94 83 GLY A C 1
ATOM 646 O O . GLY A 1 83 ? -5.024 2.976 2.512 1.00 94.94 83 GLY A O 1
ATOM 647 N N . ILE A 1 84 ? -2.849 3.069 3.087 1.00 94.31 84 ILE A N 1
ATOM 648 C CA . ILE A 1 84 ? -2.530 4.383 2.529 1.00 94.31 84 ILE A CA 1
ATOM 649 C C . ILE A 1 84 ? -1.493 4.153 1.431 1.00 94.31 84 ILE A C 1
ATOM 651 O O . ILE A 1 84 ? -0.375 3.713 1.706 1.00 94.31 84 ILE A O 1
ATOM 655 N N . ASP A 1 85 ? -1.891 4.409 0.188 1.00 94.31 85 ASP A N 1
ATOM 656 C CA . ASP A 1 85 ? -0.990 4.375 -0.962 1.00 94.31 85 ASP A CA 1
ATOM 657 C C . ASP A 1 85 ? -0.397 5.768 -1.146 1.00 94.31 85 ASP A C 1
ATOM 659 O O . ASP A 1 85 ? -1.155 6.716 -1.350 1.00 94.31 85 ASP A O 1
ATOM 663 N N . VAL A 1 86 ? 0.928 5.883 -1.112 1.00 91.69 86 VAL A N 1
ATOM 664 C CA . VAL A 1 86 ? 1.671 7.129 -1.336 1.00 91.69 86 VAL A CA 1
ATOM 665 C C . VAL A 1 86 ? 2.348 7.074 -2.698 1.00 91.69 86 VAL A C 1
ATOM 667 O O . VAL A 1 86 ? 3.083 6.133 -2.989 1.00 91.69 86 VAL A O 1
ATOM 670 N N . PHE A 1 87 ? 2.113 8.090 -3.517 1.00 90.19 87 PHE A N 1
ATOM 671 C CA . PHE A 1 87 ? 2.652 8.261 -4.859 1.00 90.19 87 PHE A CA 1
ATOM 672 C C . PHE A 1 87 ? 3.627 9.433 -4.852 1.00 90.19 87 PHE A C 1
ATOM 674 O O . PHE A 1 87 ? 3.267 10.537 -4.439 1.00 90.19 87 PHE A O 1
ATOM 681 N N . LYS A 1 88 ? 4.852 9.184 -5.314 1.00 86.81 88 LYS A N 1
ATOM 682 C CA . LYS A 1 88 ? 5.894 10.204 -5.423 1.00 86.81 88 LYS A CA 1
ATOM 683 C C . LYS A 1 88 ? 5.751 10.959 -6.738 1.00 86.81 88 LYS A C 1
ATOM 685 O O . LYS A 1 88 ? 5.802 10.339 -7.796 1.00 86.81 88 LYS A O 1
ATOM 690 N N . GLY A 1 89 ? 5.544 12.274 -6.674 1.00 75.56 89 GLY A N 1
ATOM 691 C CA . GLY A 1 89 ? 5.236 13.084 -7.864 1.00 75.56 89 GLY A CA 1
ATOM 692 C C . GLY A 1 89 ? 6.419 13.337 -8.802 1.00 75.56 89 GLY A C 1
ATOM 693 O O . GLY A 1 89 ? 6.235 13.780 -9.929 1.00 75.56 89 GLY A O 1
ATOM 694 N N . ASP A 1 90 ? 7.647 13.067 -8.365 1.00 67.50 90 ASP A N 1
ATOM 695 C CA . ASP A 1 90 ? 8.867 13.257 -9.158 1.00 67.50 90 ASP A CA 1
ATOM 696 C C . ASP A 1 90 ? 9.239 12.038 -10.026 1.00 67.50 90 ASP A C 1
ATOM 698 O O . ASP A 1 90 ? 10.202 12.095 -10.790 1.00 67.50 90 ASP A O 1
ATOM 702 N N . GLN A 1 91 ? 8.469 10.949 -9.947 1.00 64.94 91 GLN A N 1
ATOM 703 C CA . GLN A 1 91 ? 8.771 9.667 -10.595 1.00 64.94 91 GLN A CA 1
ATOM 704 C C . GLN A 1 91 ? 8.049 9.450 -11.942 1.00 64.94 91 GLN A C 1
ATOM 706 O O . GLN A 1 91 ? 8.180 8.384 -12.544 1.00 64.94 91 GLN A O 1
ATOM 711 N N . ASP A 1 92 ? 7.294 10.434 -12.437 1.00 58.72 92 ASP A N 1
ATOM 712 C CA . ASP A 1 92 ? 6.267 10.208 -13.467 1.00 58.72 92 ASP A CA 1
ATOM 713 C C . ASP A 1 92 ? 6.781 9.968 -14.902 1.00 58.72 92 ASP A C 1
ATOM 715 O O . ASP A 1 92 ? 6.019 9.464 -15.733 1.00 58.72 92 ASP A O 1
ATOM 719 N N . ASP A 1 93 ? 8.050 10.269 -15.225 1.00 70.56 93 ASP A N 1
ATOM 720 C CA . ASP A 1 93 ? 8.593 10.022 -16.573 1.00 70.56 93 ASP A CA 1
ATOM 721 C C . ASP A 1 93 ? 9.549 8.812 -16.630 1.00 70.56 93 ASP A C 1
ATOM 723 O O . ASP A 1 93 ? 10.745 8.935 -16.335 1.00 70.56 93 ASP A O 1
ATOM 727 N N . PRO A 1 94 ? 9.071 7.638 -17.090 1.00 71.31 94 PRO A N 1
ATOM 728 C CA . PRO A 1 94 ? 9.894 6.436 -17.150 1.00 71.31 94 PRO A CA 1
ATOM 729 C C . PRO A 1 94 ? 10.956 6.479 -18.256 1.00 71.31 94 PRO A C 1
ATOM 731 O O . PRO A 1 94 ? 11.835 5.623 -18.284 1.00 71.31 94 PRO A O 1
ATOM 734 N N . TYR A 1 95 ? 10.896 7.423 -19.200 1.00 78.88 95 TYR A N 1
ATOM 735 C CA . TYR A 1 95 ? 11.865 7.502 -20.294 1.00 78.88 95 TYR A CA 1
ATOM 736 C C . TYR A 1 95 ? 13.139 8.234 -19.885 1.00 78.88 95 TYR A C 1
ATOM 738 O O . TYR A 1 95 ? 14.215 7.911 -20.395 1.00 78.88 95 TYR A O 1
ATOM 746 N N . CYS A 1 96 ? 13.034 9.219 -18.995 1.00 80.19 96 CYS A N 1
ATOM 747 C CA . CYS A 1 96 ? 14.184 10.009 -18.559 1.00 80.19 96 CYS A CA 1
ATOM 748 C C . CYS A 1 96 ? 14.936 9.408 -17.369 1.00 80.19 96 CYS A C 1
ATOM 750 O O . CYS A 1 96 ? 16.101 9.752 -17.165 1.00 80.19 96 CYS A O 1
ATOM 752 N N . GLY A 1 97 ? 14.310 8.476 -16.649 1.00 74.00 97 GLY A N 1
ATOM 753 C CA . GLY A 1 97 ? 14.949 7.607 -15.664 1.00 74.00 97 GLY A CA 1
ATOM 754 C C . GLY A 1 97 ? 15.270 6.214 -16.219 1.00 74.00 97 GLY A C 1
ATOM 755 O O . GLY A 1 97 ? 14.770 5.799 -17.263 1.00 74.00 97 GLY A O 1
ATOM 756 N N . ALA A 1 98 ? 16.126 5.470 -15.517 1.00 65.75 98 ALA A N 1
ATOM 757 C CA . ALA A 1 98 ? 16.326 4.038 -15.776 1.00 65.75 98 ALA A CA 1
ATOM 758 C C . ALA A 1 98 ? 15.279 3.166 -15.052 1.00 65.75 98 ALA A C 1
ATOM 760 O O . ALA A 1 98 ? 14.982 2.045 -15.477 1.00 65.75 98 ALA A O 1
ATOM 761 N N . GLU A 1 99 ? 14.722 3.691 -13.963 1.00 77.06 99 GLU A N 1
ATOM 762 C CA . GLU A 1 99 ? 13.748 3.035 -13.107 1.00 77.06 99 GLU A CA 1
ATOM 763 C C . GLU A 1 99 ? 12.767 4.069 -12.556 1.00 77.06 99 GLU A C 1
ATOM 765 O O . GLU A 1 99 ? 13.174 5.160 -12.164 1.00 77.06 99 GLU A O 1
ATOM 770 N N . THR A 1 100 ? 11.498 3.682 -12.508 1.00 82.62 100 THR A N 1
ATOM 771 C CA . THR A 1 100 ? 10.408 4.404 -11.861 1.00 82.62 100 THR A CA 1
ATOM 772 C C . THR A 1 100 ? 9.796 3.489 -10.811 1.00 82.62 100 THR A C 1
ATOM 774 O O . THR A 1 100 ? 9.428 2.342 -11.095 1.00 82.62 100 THR A O 1
ATOM 777 N N . ILE A 1 101 ? 9.662 4.010 -9.599 1.00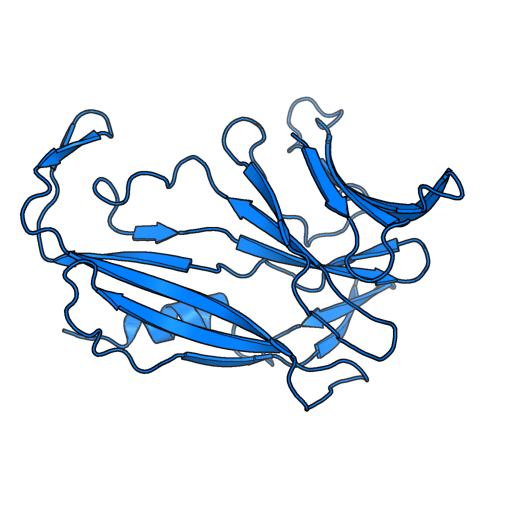 83.75 101 ILE A N 1
ATOM 778 C CA . ILE A 1 101 ? 8.951 3.352 -8.507 1.00 83.75 101 ILE A CA 1
ATOM 779 C C . ILE A 1 101 ? 7.504 3.849 -8.520 1.00 83.75 101 ILE A C 1
ATOM 781 O O . ILE A 1 101 ? 7.258 5.040 -8.681 1.00 83.75 101 ILE A O 1
ATOM 785 N N . GLY A 1 102 ? 6.539 2.937 -8.396 1.00 86.69 102 GLY A N 1
ATOM 786 C CA . GLY A 1 102 ? 5.131 3.310 -8.268 1.00 86.69 102 GLY A CA 1
ATOM 787 C C . GLY A 1 102 ? 4.766 3.739 -6.850 1.00 86.69 102 GLY A C 1
ATOM 788 O O . GLY A 1 102 ? 5.565 4.330 -6.133 1.00 86.69 102 GLY A O 1
ATOM 789 N N . HIS A 1 103 ? 3.544 3.420 -6.424 1.00 90.81 103 HIS A N 1
ATOM 790 C CA . HIS A 1 103 ? 3.124 3.756 -5.067 1.00 90.81 103 HIS A CA 1
ATOM 791 C C . HIS A 1 103 ? 3.720 2.817 -4.023 1.00 90.81 103 HIS A C 1
ATOM 793 O O . HIS A 1 103 ? 3.902 1.619 -4.262 1.00 90.81 103 HIS A O 1
ATOM 799 N N . THR A 1 104 ? 3.922 3.363 -2.832 1.00 90.44 104 THR A N 1
ATOM 800 C CA . THR A 1 104 ? 4.217 2.602 -1.623 1.00 90.44 104 THR A CA 1
ATOM 801 C C . THR A 1 104 ? 2.938 2.446 -0.809 1.00 90.44 104 THR A C 1
ATOM 803 O O . THR A 1 104 ? 2.241 3.424 -0.551 1.00 90.44 104 THR A O 1
ATOM 806 N N . ARG A 1 105 ? 2.618 1.220 -0.396 1.00 92.81 105 ARG A N 1
ATOM 807 C CA . ARG A 1 105 ? 1.444 0.883 0.409 1.00 92.81 105 ARG A CA 1
ATOM 808 C C . ARG A 1 105 ? 1.820 0.683 1.867 1.00 92.81 105 ARG A C 1
ATOM 810 O O . ARG A 1 105 ? 2.589 -0.215 2.205 1.00 92.81 105 ARG A O 1
ATOM 817 N N . HIS A 1 106 ? 1.207 1.476 2.733 1.00 90.81 106 HIS A N 1
ATOM 818 C CA . HIS A 1 106 ? 1.293 1.345 4.184 1.00 90.81 106 HIS A CA 1
ATOM 819 C C . HIS A 1 106 ? -0.027 0.779 4.700 1.00 90.81 106 HIS A C 1
ATOM 821 O O . HIS A 1 106 ? -1.072 1.364 4.433 1.00 90.81 106 HIS A O 1
ATOM 827 N N . LEU A 1 107 ? -0.007 -0.354 5.405 1.00 91.94 107 LEU A N 1
ATOM 828 C CA . LEU A 1 107 ? -1.219 -0.940 5.981 1.00 91.94 107 LEU A CA 1
ATOM 829 C C . LEU A 1 107 ? -1.421 -0.478 7.424 1.00 91.94 107 LEU A C 1
ATOM 831 O O . LEU A 1 107 ? -0.466 -0.371 8.191 1.00 91.94 107 LEU A O 1
ATOM 835 N N . TYR A 1 108 ? -2.678 -0.256 7.790 1.00 91.50 108 TYR A N 1
ATOM 836 C CA . TYR A 1 108 ? -3.105 0.199 9.107 1.00 91.50 108 TYR A CA 1
ATOM 837 C C . TYR A 1 108 ? -4.306 -0.600 9.591 1.00 91.50 108 TYR A C 1
ATOM 839 O O . TYR A 1 108 ? -5.131 -1.031 8.789 1.00 91.50 108 TYR A O 1
ATOM 847 N N . VAL A 1 109 ? -4.445 -0.748 10.905 1.00 92.00 109 VAL A N 1
ATOM 848 C CA . VAL A 1 109 ? -5.573 -1.436 11.542 1.00 92.00 109 VAL A CA 1
ATOM 849 C C . VAL A 1 109 ? -6.095 -0.640 12.731 1.00 92.00 109 VAL A C 1
ATOM 851 O O . VAL A 1 109 ? -5.329 -0.019 13.467 1.00 92.00 109 VAL A O 1
ATOM 854 N N . LYS A 1 110 ? -7.411 -0.672 12.950 1.00 92.19 110 LYS A N 1
ATOM 855 C CA . LYS A 1 110 ? -8.025 -0.121 14.162 1.00 92.19 110 LYS A CA 1
ATOM 856 C C . LYS A 1 110 ? -7.714 -1.013 15.370 1.00 92.19 110 LYS A C 1
ATOM 858 O O . LYS A 1 110 ? -8.015 -2.203 15.350 1.00 92.19 110 LYS A O 1
ATOM 863 N N . ARG A 1 111 ? -7.192 -0.423 16.446 1.00 87.06 111 ARG A N 1
ATOM 864 C CA . ARG A 1 111 ? -6.958 -1.048 17.758 1.00 87.06 111 ARG A CA 1
ATOM 865 C C . ARG A 1 111 ? -7.605 -0.191 18.840 1.00 87.06 111 ARG A C 1
ATOM 867 O O . ARG A 1 111 ? -7.105 0.874 19.181 1.00 87.06 111 ARG A O 1
ATOM 874 N N . GLY A 1 112 ? -8.754 -0.621 19.361 1.00 90.56 112 GLY A N 1
ATOM 875 C CA . GLY A 1 112 ? -9.512 0.207 20.304 1.00 90.56 112 GLY A CA 1
ATOM 876 C C . GLY A 1 112 ? -9.893 1.552 19.674 1.00 90.56 112 GLY A C 1
ATOM 877 O O . GLY A 1 112 ? -10.571 1.564 18.645 1.00 90.56 112 GLY A O 1
ATOM 878 N N . ASN A 1 113 ? -9.459 2.656 20.280 1.00 92.44 113 ASN A N 1
ATOM 879 C CA . ASN A 1 113 ? -9.628 4.031 19.793 1.00 92.44 113 ASN A CA 1
ATOM 880 C C . ASN A 1 113 ? -8.392 4.578 19.044 1.00 92.44 113 ASN A C 1
ATOM 882 O O . ASN A 1 113 ? -8.340 5.764 18.709 1.00 92.44 113 ASN A O 1
ATOM 886 N N . GLU A 1 114 ? -7.411 3.726 18.754 1.00 90.81 114 GLU A N 1
ATOM 887 C CA . GLU A 1 114 ? -6.208 4.060 17.997 1.00 90.81 114 GLU A CA 1
ATOM 888 C C . GLU A 1 114 ? -6.197 3.338 16.645 1.00 90.81 114 GLU A C 1
ATOM 890 O O . GLU A 1 114 ? -6.876 2.331 16.427 1.00 90.81 114 GLU A O 1
ATOM 895 N N . ILE A 1 115 ? -5.428 3.873 15.707 1.00 91.44 115 ILE A N 1
ATOM 896 C CA . ILE A 1 115 ? -5.076 3.221 14.448 1.00 91.44 115 ILE A CA 1
ATOM 897 C C . ILE A 1 115 ? -3.577 2.931 14.512 1.00 91.44 115 ILE A C 1
ATOM 899 O O . ILE A 1 115 ? -2.785 3.831 14.786 1.00 91.44 115 ILE A O 1
ATOM 903 N N . ALA A 1 116 ? -3.189 1.686 14.254 1.00 85.50 116 ALA A N 1
ATOM 904 C CA . ALA A 1 116 ? -1.804 1.230 14.294 1.00 85.50 116 ALA A CA 1
ATOM 905 C C . ALA A 1 116 ? -1.317 0.846 12.894 1.00 85.50 116 ALA A C 1
ATOM 907 O O . ALA A 1 116 ? -2.041 0.179 12.154 1.00 85.50 116 ALA A O 1
ATOM 908 N N . ALA A 1 117 ? -0.095 1.252 12.545 1.00 85.56 117 ALA A N 1
ATOM 909 C CA . ALA A 1 117 ? 0.580 0.795 11.334 1.00 85.56 117 ALA A CA 1
ATOM 910 C C . ALA A 1 117 ? 1.014 -0.672 11.483 1.00 85.56 117 ALA A C 1
ATOM 912 O O . ALA A 1 117 ? 1.400 -1.102 12.568 1.00 85.56 117 ALA A O 1
ATOM 913 N N . LEU A 1 118 ? 0.944 -1.423 10.386 1.00 83.44 118 LEU A N 1
ATOM 914 C CA . LEU A 1 118 ? 1.259 -2.854 10.316 1.00 83.44 118 LEU A CA 1
ATOM 915 C C . LEU A 1 118 ? 2.599 -3.156 9.643 1.00 83.44 118 LEU A C 1
ATOM 917 O O . LEU A 1 118 ? 3.015 -4.311 9.607 1.00 83.44 118 LEU A O 1
ATOM 921 N N . PHE A 1 119 ? 3.257 -2.136 9.099 1.00 74.81 119 PHE A N 1
ATOM 922 C CA . PHE A 1 119 ? 4.609 -2.237 8.571 1.00 74.81 119 PHE A CA 1
ATOM 923 C C . PHE A 1 119 ? 5.471 -1.136 9.162 1.00 74.81 119 PHE A C 1
ATOM 925 O O . PHE A 1 119 ? 4.999 -0.012 9.327 1.00 74.81 119 PHE A O 1
ATOM 932 N N . SER A 1 120 ? 6.746 -1.440 9.393 1.00 69.06 120 SER A N 1
ATOM 933 C CA . SER A 1 120 ? 7.729 -0.417 9.744 1.00 69.06 120 SER A CA 1
ATOM 934 C C . SER A 1 120 ? 8.089 0.486 8.565 1.00 69.06 120 SER A C 1
ATOM 936 O O . SER A 1 120 ? 8.361 1.670 8.741 1.00 69.06 120 SER A O 1
ATOM 938 N N . GLN A 1 121 ? 8.061 -0.075 7.357 1.00 74.56 121 GLN A N 1
ATOM 939 C CA . GLN A 1 121 ? 8.268 0.612 6.090 1.00 74.56 121 GLN A CA 1
ATOM 940 C C . GLN A 1 121 ? 7.185 0.158 5.118 1.00 74.56 121 GLN A C 1
ATOM 942 O O . GLN A 1 121 ? 6.852 -1.024 5.066 1.00 74.56 121 GLN A O 1
ATOM 947 N N . GLY A 1 122 ? 6.621 1.081 4.346 1.00 81.00 122 GLY A N 1
ATOM 948 C CA . GLY A 1 122 ? 5.611 0.709 3.367 1.00 81.00 122 GLY A CA 1
ATOM 949 C C . GLY A 1 122 ? 6.174 -0.199 2.271 1.00 81.00 122 GLY A C 1
ATOM 950 O O . GLY A 1 122 ? 7.374 -0.211 1.982 1.00 81.00 122 GLY A O 1
ATOM 951 N N . LEU A 1 123 ? 5.283 -0.958 1.642 1.00 86.25 123 LEU A N 1
ATOM 952 C CA . LEU A 1 123 ? 5.628 -1.871 0.565 1.00 86.25 123 LEU A CA 1
ATOM 953 C C . LEU A 1 123 ? 5.515 -1.172 -0.784 1.00 86.25 123 LEU A C 1
ATOM 955 O O . LEU A 1 123 ? 4.438 -0.710 -1.153 1.00 86.25 123 LEU A O 1
ATOM 959 N N . THR A 1 124 ? 6.596 -1.133 -1.555 1.00 88.06 124 THR A N 1
ATOM 960 C CA . THR A 1 124 ? 6.506 -0.658 -2.939 1.00 88.06 124 THR A CA 1
ATOM 961 C C . THR A 1 124 ? 5.665 -1.623 -3.770 1.00 88.06 124 THR A C 1
ATOM 963 O O . THR A 1 124 ? 6.004 -2.796 -3.891 1.00 88.06 124 THR A O 1
ATOM 966 N N . MET A 1 125 ? 4.593 -1.134 -4.387 1.00 91.00 125 MET A N 1
ATOM 967 C CA . MET A 1 125 ? 3.603 -1.982 -5.058 1.00 91.00 125 MET A CA 1
ATOM 968 C C . MET A 1 125 ? 3.838 -2.161 -6.557 1.00 91.00 125 MET A C 1
ATOM 970 O O . MET A 1 125 ? 3.241 -3.047 -7.170 1.00 91.00 125 MET A O 1
ATOM 974 N N . SER A 1 126 ? 4.690 -1.349 -7.179 1.00 89.31 126 SER A N 1
ATOM 975 C CA . SER A 1 126 ? 5.043 -1.526 -8.587 1.00 89.31 126 SER A CA 1
ATOM 976 C C . SER A 1 126 ? 6.375 -0.885 -8.938 1.00 89.31 126 SER A C 1
ATOM 978 O O . SER A 1 126 ? 6.774 0.105 -8.330 1.00 89.31 126 SER A O 1
ATOM 980 N N . TYR A 1 127 ? 7.009 -1.418 -9.976 1.00 87.44 127 TYR A N 1
ATOM 981 C CA . TYR A 1 127 ? 8.240 -0.893 -10.554 1.00 87.44 127 TYR A CA 1
ATOM 982 C C . TYR A 1 127 ? 8.123 -0.889 -12.067 1.00 87.44 127 TYR A C 1
ATOM 984 O O . TYR A 1 127 ? 7.506 -1.782 -12.649 1.00 87.44 127 TYR A O 1
ATOM 992 N N . ARG A 1 128 ? 8.773 0.075 -12.701 1.00 88.19 128 ARG A N 1
ATOM 993 C CA . ARG A 1 128 ? 8.975 0.099 -14.143 1.00 88.19 128 ARG A CA 1
ATOM 994 C C . ARG A 1 128 ? 10.449 0.323 -14.418 1.00 88.19 128 ARG A C 1
ATOM 996 O O . ARG A 1 128 ? 11.039 1.245 -13.867 1.00 88.19 128 ARG A O 1
ATOM 1003 N N . THR A 1 129 ? 11.052 -0.498 -15.268 1.00 87.94 129 THR A N 1
ATOM 1004 C CA . THR A 1 129 ? 12.463 -0.342 -15.641 1.00 87.94 129 THR A CA 1
ATOM 1005 C C . THR A 1 129 ? 12.660 -0.495 -17.135 1.00 87.94 129 THR A C 1
ATOM 1007 O O . THR A 1 129 ? 11.965 -1.270 -17.792 1.00 87.94 129 THR A O 1
ATOM 1010 N N . ARG A 1 130 ? 13.589 0.275 -17.698 1.00 88.81 130 ARG A N 1
ATOM 1011 C CA . ARG A 1 130 ? 13.909 0.197 -19.121 1.00 88.81 130 ARG A CA 1
ATOM 1012 C C . ARG A 1 130 ? 14.820 -0.998 -19.388 1.00 88.81 130 ARG A C 1
ATOM 1014 O O . ARG A 1 130 ? 15.966 -1.003 -18.953 1.00 88.81 130 ARG A O 1
ATOM 1021 N N . ILE A 1 131 ? 14.342 -1.954 -20.181 1.00 89.38 131 ILE A N 1
ATOM 1022 C CA . ILE A 1 131 ? 15.087 -3.179 -20.525 1.00 89.38 131 ILE A CA 1
ATOM 1023 C C . ILE A 1 131 ? 15.691 -3.147 -21.933 1.00 89.38 131 ILE A C 1
ATOM 1025 O O . ILE A 1 131 ? 16.606 -3.908 -22.238 1.00 89.38 131 ILE A O 1
ATOM 1029 N N . LYS A 1 132 ? 15.197 -2.265 -22.810 1.00 90.12 132 LYS A N 1
ATOM 1030 C CA . LYS A 1 132 ? 15.694 -2.124 -24.183 1.00 90.12 132 LYS A CA 1
ATOM 1031 C C . LYS A 1 132 ? 15.552 -0.694 -24.679 1.00 90.12 132 LYS A C 1
ATOM 1033 O O . LYS A 1 132 ? 14.637 0.024 -24.283 1.00 90.12 132 LYS A O 1
ATOM 1038 N N . GLY A 1 133 ? 16.425 -0.330 -25.615 1.00 86.94 133 GLY A N 1
ATOM 1039 C CA . GLY A 1 133 ? 16.395 0.952 -26.307 1.00 86.94 133 GLY A CA 1
ATOM 1040 C C . GLY A 1 133 ? 16.978 2.088 -25.471 1.00 86.94 133 GLY A C 1
ATOM 1041 O O . GLY A 1 133 ? 17.114 2.000 -24.254 1.00 86.94 133 GLY A O 1
ATOM 1042 N N . ASN A 1 134 ? 17.329 3.173 -26.154 1.00 83.38 134 ASN A N 1
ATOM 1043 C CA . ASN A 1 134 ? 17.820 4.388 -25.522 1.00 83.38 134 ASN A CA 1
ATOM 1044 C C . ASN A 1 134 ? 16.775 5.482 -25.692 1.00 83.38 134 ASN A C 1
ATOM 1046 O O . ASN A 1 134 ? 16.441 5.862 -26.814 1.00 83.38 134 ASN A O 1
ATOM 1050 N N . ALA A 1 135 ? 16.292 6.001 -24.571 1.00 85.19 135 ALA A N 1
ATOM 1051 C CA . ALA A 1 135 ? 15.539 7.238 -24.551 1.00 85.19 135 ALA A CA 1
ATOM 1052 C C . ALA A 1 135 ? 16.506 8.424 -24.463 1.00 85.19 135 ALA A C 1
ATOM 1054 O O . ALA A 1 135 ? 17.515 8.356 -23.756 1.00 85.19 135 ALA A O 1
ATOM 1055 N N . LYS A 1 136 ? 16.208 9.509 -25.180 1.00 86.31 136 LYS A N 1
ATOM 1056 C CA . LYS A 1 136 ? 16.923 10.784 -25.023 1.00 86.31 136 LYS A CA 1
ATOM 1057 C C . LYS A 1 136 ? 16.014 11.788 -24.359 1.00 86.31 136 LYS A C 1
ATOM 1059 O O . LYS A 1 136 ? 14.885 11.959 -24.814 1.00 86.31 136 LYS A O 1
ATOM 1064 N N . CYS A 1 137 ? 16.536 12.515 -23.381 1.00 85.44 137 CYS A N 1
ATOM 1065 C CA . CYS A 1 137 ? 15.786 13.553 -22.694 1.00 85.44 137 CYS A CA 1
ATOM 1066 C C . CYS A 1 137 ? 16.428 14.922 -22.841 1.00 85.44 137 CYS A C 1
ATOM 1068 O O . CYS A 1 137 ? 17.650 15.059 -22.852 1.00 85.44 137 CYS A O 1
ATOM 1070 N N . ARG A 1 138 ? 15.578 15.941 -22.952 1.00 86.12 138 ARG A N 1
ATOM 1071 C CA . ARG A 1 138 ? 15.962 17.351 -22.940 1.00 86.12 138 ARG A CA 1
ATOM 1072 C C . ARG A 1 138 ? 15.052 18.064 -21.953 1.00 86.12 138 ARG A C 1
ATOM 1074 O O . ARG A 1 138 ? 13.836 17.993 -22.091 1.00 86.12 138 ARG A O 1
ATOM 1081 N N . ASN A 1 139 ? 15.641 18.728 -20.960 1.00 84.56 139 ASN A N 1
ATOM 1082 C CA . ASN A 1 139 ? 14.915 19.427 -19.892 1.00 84.56 139 ASN A CA 1
ATOM 1083 C C . ASN A 1 139 ? 13.882 18.527 -19.181 1.00 84.56 139 ASN A C 1
ATOM 1085 O O . ASN A 1 139 ? 12.735 18.922 -19.002 1.00 84.56 139 ASN A O 1
ATOM 1089 N N . GLY A 1 140 ? 14.271 17.288 -18.858 1.00 76.94 140 GLY A N 1
ATOM 1090 C CA . GLY A 1 140 ? 13.399 16.325 -18.174 1.00 76.94 140 GLY A CA 1
ATOM 1091 C C . GLY A 1 140 ? 12.267 15.745 -19.026 1.00 76.94 140 GLY A C 1
ATOM 1092 O O . GLY A 1 140 ? 11.431 15.036 -18.487 1.00 76.94 140 GLY A O 1
ATOM 1093 N N . LYS A 1 141 ? 12.227 16.023 -20.339 1.00 82.50 141 LYS A N 1
ATOM 1094 C CA . LYS A 1 141 ? 11.200 15.500 -21.251 1.00 82.50 141 LYS A CA 1
ATOM 1095 C C . LYS A 1 141 ? 11.798 14.578 -22.314 1.00 82.50 141 LYS A C 1
ATOM 1097 O O . LYS A 1 141 ? 12.848 14.920 -22.878 1.00 82.50 141 LYS A O 1
ATOM 1102 N N . PRO A 1 142 ? 11.145 13.452 -22.647 1.00 85.31 142 PRO A N 1
ATOM 1103 C CA . PRO A 1 142 ? 11.616 12.538 -23.669 1.00 85.31 142 PRO A CA 1
ATOM 1104 C C . PRO A 1 142 ? 11.499 13.169 -25.054 1.00 85.31 142 PRO A C 1
ATOM 1106 O O . PRO A 1 142 ? 10.481 13.736 -25.437 1.00 85.31 142 PRO A O 1
ATOM 1109 N N . THR A 1 143 ? 12.575 13.052 -25.821 1.00 86.81 143 THR A N 1
ATOM 1110 C CA . THR A 1 143 ? 12.710 13.561 -27.195 1.00 86.81 143 THR A CA 1
ATOM 1111 C C . THR A 1 143 ? 12.816 12.436 -28.218 1.00 86.81 143 THR A C 1
ATOM 1113 O O . THR A 1 143 ? 12.469 12.623 -29.380 1.00 86.81 143 THR A O 1
ATOM 1116 N N . ILE A 1 144 ? 13.273 11.254 -27.794 1.00 84.44 144 ILE A N 1
ATOM 1117 C CA . ILE A 1 144 ? 13.310 10.033 -28.601 1.00 84.44 144 ILE A CA 1
ATOM 1118 C C . ILE A 1 144 ? 12.908 8.874 -27.695 1.00 84.44 144 ILE A C 1
ATOM 1120 O O . ILE A 1 144 ? 13.539 8.674 -26.661 1.00 84.44 144 ILE A O 1
ATOM 1124 N N . THR A 1 145 ? 11.889 8.116 -28.098 1.00 87.44 145 THR A N 1
ATOM 1125 C CA . THR A 1 145 ? 11.355 6.959 -27.349 1.00 87.44 145 THR A CA 1
ATOM 1126 C C . THR A 1 145 ? 11.179 5.707 -28.213 1.00 87.44 145 THR A C 1
ATOM 1128 O O . THR A 1 145 ? 10.804 4.647 -27.718 1.00 87.44 145 THR A O 1
ATOM 1131 N N . LYS A 1 146 ? 11.449 5.799 -29.522 1.00 88.12 146 LYS A N 1
ATOM 1132 C CA . LYS A 1 146 ? 11.218 4.698 -30.463 1.00 88.12 146 LYS A CA 1
ATOM 1133 C C . LYS A 1 146 ? 12.088 3.486 -30.112 1.00 88.12 146 LYS A C 1
ATOM 1135 O O . LYS A 1 146 ? 13.303 3.607 -29.991 1.00 88.12 146 LYS A O 1
ATOM 1140 N N . GLY A 1 147 ? 11.458 2.315 -30.012 1.00 87.94 147 GLY A N 1
ATOM 1141 C CA . GLY A 1 147 ? 12.137 1.050 -29.714 1.00 87.94 147 GLY A CA 1
ATOM 1142 C C . GLY A 1 147 ? 12.539 0.875 -28.246 1.00 87.94 147 GLY A C 1
ATOM 1143 O O . GLY A 1 147 ? 13.254 -0.079 -27.936 1.00 87.94 147 GLY A O 1
ATOM 1144 N N . VAL A 1 148 ? 12.103 1.777 -27.361 1.00 92.06 148 VAL A N 1
ATOM 1145 C CA . VAL A 1 1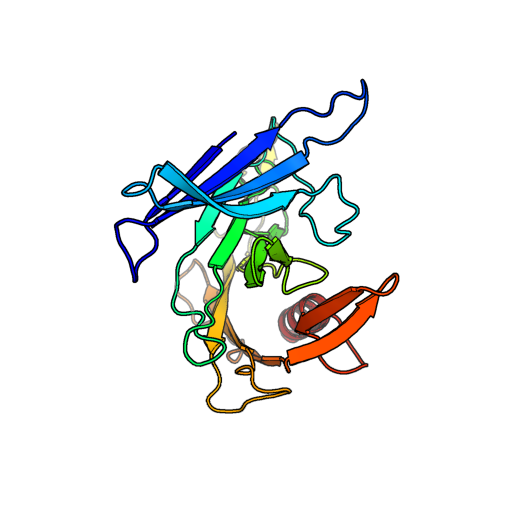48 ? 12.236 1.604 -25.915 1.00 92.06 148 VAL A CA 1
ATOM 1146 C C . VAL A 1 148 ? 11.219 0.570 -25.439 1.00 92.06 148 VAL A C 1
ATOM 1148 O O . VAL A 1 148 ? 10.044 0.652 -25.792 1.00 92.06 148 VAL A O 1
ATOM 1151 N N . VAL A 1 149 ? 11.679 -0.391 -24.641 1.00 92.25 149 VAL A N 1
ATOM 1152 C CA . VAL A 1 149 ? 10.824 -1.396 -23.998 1.00 92.25 149 VAL A CA 1
ATOM 1153 C C . VAL A 1 149 ? 11.050 -1.332 -22.498 1.00 92.25 149 VAL A C 1
ATOM 1155 O O . VAL A 1 149 ? 12.195 -1.263 -22.037 1.00 92.25 149 VAL A O 1
ATOM 1158 N N . PHE A 1 150 ? 9.952 -1.361 -21.754 1.00 91.44 150 PHE A N 1
ATOM 1159 C CA . PHE A 1 150 ? 9.945 -1.405 -20.304 1.00 91.44 150 PHE A CA 1
ATOM 1160 C C . PHE A 1 150 ? 9.523 -2.776 -19.801 1.00 91.44 150 PHE A C 1
ATOM 1162 O O . PHE A 1 150 ? 8.638 -3.406 -20.373 1.00 91.44 150 PHE A O 1
ATOM 1169 N N . GLU A 1 151 ? 10.120 -3.197 -18.695 1.00 92.00 151 GLU A N 1
ATOM 1170 C CA . GLU A 1 151 ? 9.551 -4.207 -17.818 1.00 92.00 151 GLU A CA 1
ATOM 1171 C C . GLU A 1 151 ? 8.697 -3.507 -16.758 1.00 92.00 151 GLU A C 1
ATOM 1173 O O . GLU A 1 151 ? 9.178 -2.637 -16.030 1.00 92.00 151 GLU A O 1
ATOM 1178 N N . ASP A 1 152 ? 7.431 -3.904 -16.684 1.00 91.56 152 ASP A N 1
ATOM 1179 C CA . ASP A 1 152 ? 6.461 -3.502 -15.677 1.00 91.56 152 ASP A CA 1
ATOM 1180 C C . ASP A 1 152 ? 6.280 -4.621 -14.660 1.00 91.56 152 ASP A C 1
ATOM 1182 O O . ASP A 1 152 ? 5.863 -5.727 -15.004 1.00 91.56 152 ASP A O 1
ATOM 1186 N N . ILE A 1 153 ? 6.540 -4.315 -13.396 1.00 91.56 153 ILE A N 1
ATOM 1187 C CA . ILE A 1 153 ? 6.348 -5.213 -12.264 1.00 91.56 153 ILE A CA 1
ATOM 1188 C C . ILE A 1 153 ? 5.207 -4.682 -11.413 1.00 91.56 153 ILE A C 1
ATOM 1190 O O . ILE A 1 153 ? 5.221 -3.523 -10.994 1.00 91.56 153 ILE A O 1
ATOM 1194 N N . LYS A 1 154 ? 4.243 -5.547 -11.102 1.00 93.06 154 LYS A N 1
ATOM 1195 C CA . LYS A 1 154 ? 3.122 -5.233 -10.210 1.00 93.06 154 LYS A CA 1
ATOM 1196 C C . LYS A 1 154 ? 3.055 -6.251 -9.091 1.00 93.06 154 LYS A C 1
ATOM 1198 O O . LYS A 1 154 ? 3.047 -7.452 -9.360 1.00 93.06 154 LYS A O 1
ATOM 1203 N N . LEU A 1 155 ? 2.981 -5.762 -7.859 1.00 93.62 155 LEU A N 1
ATOM 1204 C CA . LEU A 1 155 ? 2.786 -6.580 -6.673 1.00 93.62 155 LEU A CA 1
ATOM 1205 C C . LEU A 1 155 ? 1.332 -6.527 -6.212 1.00 93.62 155 LEU A C 1
ATOM 1207 O O . LEU A 1 155 ? 0.605 -5.569 -6.473 1.00 93.62 155 LEU A O 1
ATOM 1211 N N . THR A 1 156 ? 0.894 -7.570 -5.519 1.00 93.69 156 THR A N 1
ATOM 1212 C CA . THR A 1 156 ? -0.426 -7.646 -4.885 1.00 93.69 156 THR A CA 1
ATOM 1213 C C . THR A 1 156 ? -0.287 -8.238 -3.491 1.00 93.69 156 THR A C 1
ATOM 1215 O O . THR A 1 156 ? 0.473 -9.184 -3.294 1.00 93.69 156 THR A O 1
ATOM 1218 N N . ILE A 1 157 ? -1.044 -7.686 -2.541 1.00 93.62 157 ILE A N 1
ATOM 1219 C CA . ILE A 1 157 ? -1.171 -8.199 -1.175 1.00 93.62 157 ILE A CA 1
ATOM 1220 C C . ILE A 1 157 ? -2.507 -8.936 -1.065 1.00 93.62 157 ILE A C 1
ATOM 1222 O O . ILE A 1 157 ? -3.553 -8.381 -1.407 1.00 93.62 157 ILE A O 1
ATOM 1226 N N . THR A 1 158 ? -2.478 -10.166 -0.568 1.00 94.56 158 THR A N 1
ATOM 1227 C CA . THR A 1 158 ? -3.663 -10.983 -0.265 1.00 94.56 158 THR A CA 1
ATOM 1228 C C . THR A 1 158 ? -3.502 -11.656 1.093 1.00 94.56 158 THR A C 1
ATOM 1230 O O . THR A 1 158 ? -2.400 -11.676 1.633 1.00 94.56 158 THR A O 1
ATOM 1233 N N . MET A 1 159 ? -4.591 -12.158 1.677 1.00 95.06 159 MET A N 1
ATOM 1234 C CA . MET A 1 159 ? -4.546 -12.821 2.985 1.00 95.06 159 MET A CA 1
ATOM 1235 C C . MET A 1 159 ? -4.294 -14.319 2.813 1.00 95.06 159 MET A C 1
ATOM 1237 O O . MET A 1 159 ? -4.935 -14.965 1.977 1.00 95.06 159 MET A O 1
ATOM 1241 N N . SER A 1 160 ? -3.381 -14.865 3.611 1.00 94.69 160 SER A N 1
ATOM 1242 C CA . SER A 1 160 ? -3.170 -16.303 3.731 1.00 94.69 160 SER A CA 1
ATOM 1243 C C . SER A 1 160 ? -4.328 -16.973 4.466 1.00 94.69 160 SER A C 1
ATOM 1245 O O . SER A 1 160 ? -5.089 -16.343 5.200 1.00 94.69 160 SER A O 1
ATOM 1247 N N . LYS A 1 161 ? -4.443 -18.290 4.284 1.00 93.88 161 LYS A N 1
ATOM 1248 C CA . LYS A 1 161 ? -5.264 -19.141 5.159 1.00 93.88 161 LYS A CA 1
ATOM 1249 C C . LYS A 1 161 ? -4.547 -19.469 6.470 1.00 93.88 161 LYS A C 1
ATOM 1251 O O . LYS A 1 161 ? -5.202 -19.889 7.419 1.00 93.88 161 LYS A O 1
ATOM 1256 N N . ASN A 1 162 ? -3.225 -19.319 6.499 1.00 93.69 162 ASN A N 1
ATOM 1257 C CA . ASN A 1 162 ? -2.422 -19.495 7.698 1.00 93.69 162 ASN A CA 1
ATOM 1258 C C . ASN A 1 162 ? -2.553 -18.270 8.601 1.00 93.69 162 ASN A C 1
ATOM 1260 O O . ASN A 1 162 ? -2.792 -17.156 8.128 1.00 93.69 162 ASN A O 1
ATOM 1264 N N . THR A 1 163 ? -2.363 -18.488 9.898 1.00 92.25 163 THR A N 1
ATOM 1265 C CA . THR A 1 163 ? -2.410 -17.429 10.903 1.00 92.25 163 THR A CA 1
ATOM 1266 C C . THR A 1 163 ? -1.187 -17.479 11.807 1.00 92.25 163 THR A C 1
ATOM 1268 O O . THR A 1 163 ? -0.839 -18.558 12.295 1.00 92.25 163 THR A O 1
ATOM 1271 N N . SER A 1 164 ? -0.623 -16.315 12.114 1.00 89.44 164 SER A N 1
ATOM 1272 C CA . SER A 1 164 ? 0.407 -16.102 13.134 1.00 89.44 164 SER A CA 1
ATOM 1273 C C . SER A 1 164 ? -0.134 -15.137 14.192 1.00 89.44 164 SER A C 1
ATOM 1275 O O . SER A 1 164 ? -0.764 -14.138 13.856 1.00 89.44 164 SER A O 1
ATOM 1277 N N . ASP A 1 165 ? 0.030 -15.465 15.476 1.00 85.94 165 ASP A N 1
ATOM 1278 C CA . ASP A 1 165 ? -0.509 -14.706 16.622 1.00 85.94 165 ASP A CA 1
ATOM 1279 C C . ASP A 1 165 ? -2.000 -14.310 16.493 1.00 85.94 165 ASP A C 1
ATOM 1281 O O . ASP A 1 165 ? -2.438 -13.257 16.950 1.00 85.94 165 ASP A O 1
ATOM 1285 N N . GLY A 1 166 ? -2.809 -15.167 15.856 1.00 86.50 166 GLY A N 1
ATOM 1286 C CA . GLY A 1 166 ? -4.249 -14.948 15.661 1.00 86.50 166 GLY A CA 1
ATOM 1287 C C . GLY A 1 166 ? -4.621 -14.025 14.494 1.00 86.50 166 GLY A C 1
ATOM 1288 O O . GLY A 1 166 ? -5.805 -13.752 14.305 1.00 86.50 166 GLY A O 1
ATOM 1289 N N . TYR A 1 167 ? -3.642 -13.578 13.705 1.00 90.06 167 TYR A N 1
ATOM 1290 C CA . TYR A 1 167 ? -3.821 -12.764 12.502 1.00 90.06 167 TYR A CA 1
ATOM 1291 C C . TYR A 1 167 ? -3.417 -13.568 11.264 1.00 90.06 167 TYR A C 1
ATOM 1293 O O . TYR A 1 167 ? -2.463 -14.338 11.304 1.00 90.06 167 TYR A O 1
ATOM 1301 N N . ALA A 1 168 ? -4.122 -13.390 10.151 1.00 93.88 168 ALA A N 1
ATOM 1302 C CA . ALA A 1 168 ? -3.771 -13.980 8.869 1.00 93.88 168 ALA A CA 1
ATOM 1303 C C . ALA A 1 168 ? -2.398 -13.477 8.408 1.00 93.88 168 ALA A C 1
ATOM 1305 O O . ALA A 1 168 ? -2.105 -12.278 8.490 1.00 93.88 168 ALA A O 1
ATOM 1306 N N . ASP A 1 169 ? -1.574 -14.386 7.894 1.00 92.06 169 ASP A N 1
ATOM 1307 C CA . ASP A 1 169 ? -0.311 -14.030 7.246 1.00 92.06 169 ASP A CA 1
ATOM 1308 C C . ASP A 1 169 ? -0.589 -13.289 5.922 1.00 92.06 169 ASP A C 1
ATOM 1310 O O . ASP A 1 169 ? -1.629 -13.491 5.286 1.00 92.06 169 ASP A O 1
ATOM 1314 N N . LEU A 1 170 ? 0.323 -12.419 5.477 1.00 91.88 170 LEU A N 1
ATOM 1315 C CA . LEU A 1 170 ? 0.171 -11.725 4.191 1.00 91.88 170 LEU A CA 1
ATOM 1316 C C . LEU A 1 170 ? 0.849 -12.515 3.083 1.00 91.88 170 LEU A C 1
ATOM 1318 O O . LEU A 1 170 ? 2.028 -12.833 3.173 1.00 91.88 170 LEU A O 1
ATOM 1322 N N . ILE A 1 171 ? 0.142 -12.738 1.986 1.00 92.75 171 ILE A N 1
ATOM 1323 C CA . ILE A 1 171 ? 0.712 -13.259 0.749 1.00 92.75 171 ILE A CA 1
ATOM 1324 C C . ILE A 1 171 ? 1.006 -12.087 -0.181 1.00 92.75 171 ILE A C 1
ATOM 1326 O O . ILE A 1 171 ? 0.096 -11.371 -0.613 1.00 92.75 171 ILE A O 1
ATOM 1330 N N . ILE A 1 172 ? 2.278 -11.937 -0.534 1.00 92.12 172 ILE A N 1
ATOM 1331 C CA . ILE A 1 172 ? 2.770 -10.991 -1.527 1.00 92.12 172 ILE A CA 1
ATOM 1332 C C . ILE A 1 172 ? 3.057 -11.757 -2.808 1.00 92.12 172 ILE A C 1
ATOM 1334 O O . ILE A 1 172 ? 3.900 -12.654 -2.838 1.00 92.12 172 ILE A O 1
ATOM 1338 N N . THR A 1 173 ? 2.365 -11.388 -3.878 1.00 94.06 173 THR A N 1
ATOM 1339 C CA . THR A 1 173 ? 2.615 -11.927 -5.218 1.00 94.06 173 THR A CA 1
ATOM 1340 C C . THR A 1 173 ? 3.104 -10.835 -6.144 1.00 94.06 173 THR A C 1
ATOM 1342 O O . THR A 1 173 ? 2.789 -9.665 -5.939 1.00 94.06 173 THR A O 1
ATOM 1345 N N . GLY A 1 174 ? 3.875 -11.208 -7.160 1.00 93.31 174 GLY A N 1
ATOM 1346 C CA . GLY A 1 174 ? 4.373 -10.273 -8.161 1.00 93.31 174 GLY A CA 1
ATOM 1347 C C . GLY A 1 174 ? 4.337 -10.862 -9.558 1.00 93.31 174 GLY A C 1
ATOM 1348 O O . GLY A 1 174 ? 4.693 -12.021 -9.763 1.00 93.31 174 GLY A O 1
ATOM 1349 N N . VAL A 1 175 ? 3.927 -10.048 -10.524 1.00 94.44 175 VAL A N 1
ATOM 1350 C CA . VAL A 1 175 ? 3.929 -10.394 -11.949 1.00 94.44 175 VAL A CA 1
ATOM 1351 C C . VAL A 1 175 ? 4.747 -9.373 -12.726 1.00 94.44 175 VAL A C 1
ATOM 1353 O O . VAL A 1 175 ? 4.790 -8.200 -12.353 1.00 94.44 175 VAL A O 1
ATOM 1356 N N . SER A 1 176 ? 5.394 -9.833 -13.795 1.00 94.19 176 SER A N 1
ATOM 1357 C CA . SER A 1 176 ? 6.178 -9.002 -14.705 1.00 94.19 176 SER A CA 1
ATOM 1358 C C . SER A 1 176 ? 5.610 -9.080 -16.122 1.00 94.19 176 SER A C 1
ATOM 1360 O O . SER A 1 176 ? 5.232 -10.156 -16.588 1.00 94.19 176 SER A O 1
ATOM 1362 N N . THR A 1 177 ? 5.551 -7.943 -16.809 1.00 94.81 177 THR A N 1
ATOM 1363 C CA . THR A 1 177 ? 5.077 -7.812 -18.194 1.00 94.81 177 THR A CA 1
ATOM 1364 C C . THR A 1 177 ? 5.978 -6.861 -18.965 1.00 94.81 177 THR A C 1
ATOM 1366 O O . THR A 1 177 ? 6.411 -5.861 -18.397 1.00 94.81 177 THR A O 1
ATOM 1369 N N . TYR A 1 178 ? 6.242 -7.117 -20.247 1.00 94.94 178 TYR A N 1
ATOM 1370 C CA . TYR A 1 178 ? 6.987 -6.173 -21.083 1.00 94.94 178 TYR A CA 1
ATOM 1371 C C . TYR A 1 178 ? 6.040 -5.270 -21.873 1.00 94.94 178 TYR A C 1
ATOM 1373 O O . TYR A 1 178 ? 4.993 -5.702 -22.359 1.00 94.94 178 TYR A O 1
ATOM 1381 N N . SER A 1 179 ? 6.404 -3.995 -22.006 1.00 93.06 179 SER A N 1
ATOM 1382 C CA . SER A 1 179 ? 5.561 -2.973 -22.635 1.00 93.06 179 SER A CA 1
ATOM 1383 C C . SER A 1 179 ? 5.369 -3.172 -24.141 1.00 93.06 179 SER A C 1
ATOM 1385 O O . SER A 1 179 ? 4.498 -2.541 -24.730 1.00 93.06 179 SER A O 1
ATOM 1387 N N . ASP A 1 180 ? 6.189 -4.011 -24.776 1.00 93.88 180 ASP A N 1
ATOM 1388 C CA . ASP A 1 180 ? 6.060 -4.401 -26.185 1.00 93.88 180 ASP A CA 1
ATOM 1389 C C . ASP A 1 180 ? 5.169 -5.641 -26.390 1.00 93.88 180 ASP A C 1
ATOM 1391 O O . ASP A 1 180 ? 5.023 -6.120 -27.514 1.00 93.88 180 ASP A O 1
ATOM 1395 N N . GLY A 1 181 ? 4.564 -6.154 -25.313 1.00 92.38 181 GLY A N 1
ATOM 1396 C CA . GLY A 1 181 ? 3.679 -7.316 -25.332 1.00 92.38 181 GLY A CA 1
ATOM 1397 C C . GLY A 1 181 ? 4.407 -8.657 -25.372 1.00 92.38 181 GLY A C 1
ATOM 1398 O O . GLY A 1 181 ? 3.748 -9.698 -25.334 1.00 92.38 181 GLY A O 1
ATOM 1399 N N . THR A 1 182 ? 5.741 -8.670 -25.425 1.00 93.62 182 THR A N 1
ATOM 1400 C CA . THR A 1 182 ? 6.486 -9.924 -25.316 1.00 93.62 182 THR A CA 1
ATOM 1401 C C . THR A 1 182 ? 6.393 -10.487 -23.889 1.00 93.62 182 THR A C 1
ATOM 1403 O O . THR A 1 182 ? 6.267 -9.730 -22.918 1.00 93.62 182 THR A O 1
ATOM 1406 N N . PRO A 1 183 ? 6.398 -11.822 -23.715 1.00 90.88 183 PRO A N 1
ATOM 1407 C CA . PRO A 1 183 ? 6.354 -12.411 -22.384 1.00 90.88 183 PRO A CA 1
ATOM 1408 C C . PRO A 1 183 ? 7.610 -12.063 -21.585 1.00 90.88 183 PRO A C 1
ATOM 1410 O O . PRO A 1 183 ? 8.729 -12.229 -22.070 1.00 90.88 183 PRO A O 1
ATOM 1413 N N . SER A 1 184 ? 7.423 -11.654 -20.331 1.00 91.06 184 SER A N 1
ATOM 1414 C CA . SER A 1 184 ? 8.541 -11.561 -19.399 1.00 91.06 184 SER A CA 1
ATOM 1415 C C . SER A 1 184 ? 9.059 -12.970 -19.072 1.00 91.06 184 SER A C 1
ATOM 1417 O O . SER A 1 184 ? 8.253 -13.851 -18.762 1.00 91.06 184 SER A O 1
ATOM 1419 N N . PRO A 1 185 ? 10.384 -13.212 -19.086 1.00 89.31 185 PRO A N 1
ATOM 1420 C CA . PRO A 1 185 ? 10.971 -14.488 -18.682 1.00 89.31 185 PRO A CA 1
ATOM 1421 C C . PRO A 1 185 ? 10.923 -14.695 -17.159 1.00 89.31 185 PRO A C 1
ATOM 1423 O O . PRO A 1 185 ? 11.251 -15.775 -16.662 1.00 89.31 185 PRO A O 1
ATOM 1426 N N . ARG A 1 186 ? 10.547 -13.662 -16.395 1.00 88.44 186 ARG A N 1
ATOM 1427 C CA . ARG A 1 186 ? 10.545 -13.688 -14.936 1.00 88.44 186 ARG A CA 1
ATOM 1428 C C . ARG A 1 186 ? 9.402 -14.556 -14.418 1.00 88.44 186 ARG A C 1
ATOM 1430 O O . ARG A 1 186 ? 8.233 -14.323 -14.720 1.00 88.44 186 ARG A O 1
ATOM 1437 N N . LYS A 1 187 ? 9.733 -15.530 -13.571 1.00 90.06 187 LYS A N 1
ATOM 1438 C CA . LYS A 1 187 ? 8.723 -16.314 -12.849 1.00 90.06 187 LYS A CA 1
ATOM 1439 C C . LYS A 1 187 ? 7.956 -15.419 -11.866 1.00 90.06 187 LYS A C 1
ATOM 1441 O O . LYS A 1 187 ? 8.577 -14.524 -11.284 1.00 90.06 187 LYS A O 1
ATOM 1446 N N . PRO A 1 188 ? 6.653 -15.671 -11.635 1.00 90.44 188 PRO A N 1
ATOM 1447 C CA . PRO A 1 188 ? 5.891 -14.943 -10.628 1.00 90.44 188 PRO A CA 1
ATOM 1448 C C . PRO A 1 188 ? 6.576 -14.973 -9.258 1.00 90.44 188 PRO A C 1
ATOM 1450 O O . PRO A 1 188 ? 7.079 -16.013 -8.830 1.00 90.44 188 PRO A O 1
ATOM 1453 N N . PHE A 1 189 ? 6.594 -13.828 -8.582 1.00 90.50 189 PHE A N 1
ATOM 1454 C CA . PHE A 1 189 ? 7.061 -13.718 -7.204 1.00 90.50 189 PHE A CA 1
ATOM 1455 C C . PHE A 1 189 ? 5.994 -14.242 -6.246 1.00 90.50 189 PHE A C 1
ATOM 1457 O O . PHE A 1 189 ? 4.803 -14.001 -6.455 1.00 90.50 189 PHE A O 1
ATOM 1464 N N . TYR A 1 190 ? 6.433 -14.896 -5.174 1.00 91.75 190 TYR A N 1
ATOM 1465 C CA . TYR A 1 190 ? 5.593 -15.298 -4.055 1.00 91.75 190 TYR A CA 1
ATOM 1466 C C . TYR A 1 190 ? 6.392 -15.182 -2.756 1.00 91.75 190 TYR A C 1
ATOM 1468 O O . TYR A 1 190 ? 7.515 -15.679 -2.668 1.00 91.75 190 TYR A O 1
ATOM 1476 N N . SER A 1 191 ? 5.804 -14.559 -1.741 1.00 89.31 191 SER A N 1
ATOM 1477 C CA . SER A 1 191 ? 6.349 -14.499 -0.386 1.00 89.31 191 SER A CA 1
ATOM 1478 C C . SER A 1 191 ? 5.200 -14.423 0.613 1.00 89.31 191 SER A C 1
ATOM 1480 O O . SER A 1 191 ? 4.249 -13.673 0.407 1.00 89.31 191 SER A O 1
ATOM 1482 N N . GLU A 1 192 ? 5.283 -15.207 1.684 1.00 89.88 192 GLU A N 1
ATOM 1483 C CA . GLU A 1 192 ? 4.333 -15.169 2.794 1.00 89.88 192 GLU A CA 1
ATOM 1484 C C . GLU A 1 192 ? 4.999 -14.493 3.995 1.00 89.88 192 GLU A C 1
ATOM 1486 O O . GLU A 1 192 ? 6.018 -14.970 4.497 1.00 89.88 192 GLU A O 1
ATOM 1491 N N . MET A 1 193 ? 4.442 -13.363 4.424 1.00 86.12 193 MET A N 1
ATOM 1492 C CA . MET A 1 193 ? 4.901 -12.606 5.581 1.00 86.12 193 MET A CA 1
ATOM 1493 C C . MET A 1 193 ? 4.092 -12.989 6.805 1.00 86.12 193 MET A C 1
ATOM 1495 O O . MET A 1 193 ? 2.865 -12.859 6.816 1.00 86.12 193 MET A O 1
ATOM 1499 N N . LYS A 1 194 ? 4.798 -13.370 7.862 1.00 87.31 194 LYS A N 1
ATOM 1500 C CA . LYS A 1 194 ? 4.169 -13.700 9.132 1.00 87.31 194 LYS A CA 1
ATOM 1501 C C . LYS A 1 194 ? 3.908 -12.447 9.942 1.00 87.31 194 LYS A C 1
ATOM 1503 O O . LYS A 1 194 ? 4.727 -11.524 9.969 1.00 87.31 194 LYS A O 1
ATOM 1508 N N . TYR A 1 195 ? 2.757 -12.426 10.593 1.00 83.62 195 TYR A N 1
ATOM 1509 C CA . TYR A 1 195 ? 2.483 -11.428 11.611 1.00 83.62 195 TYR A CA 1
ATOM 1510 C C . TYR A 1 195 ? 3.275 -11.754 12.882 1.00 83.62 195 TYR A C 1
ATOM 1512 O O . TYR A 1 195 ? 3.371 -12.921 13.268 1.00 83.62 195 TYR A O 1
ATOM 1520 N N . SER A 1 196 ? 3.840 -10.735 13.525 1.00 80.44 196 SER A N 1
ATOM 1521 C CA . SER A 1 196 ? 4.499 -10.876 14.820 1.00 80.44 196 SER A CA 1
ATOM 1522 C C . SER A 1 196 ? 4.266 -9.657 15.704 1.00 80.44 196 SER A C 1
ATOM 1524 O O . SER A 1 196 ? 4.255 -8.506 15.255 1.00 80.44 196 SER A O 1
ATOM 1526 N N . HIS A 1 197 ? 4.105 -9.915 16.996 1.00 73.69 197 HIS A N 1
ATOM 1527 C CA . HIS A 1 197 ? 4.089 -8.877 18.018 1.00 73.69 197 HIS A CA 1
ATOM 1528 C C . HIS A 1 197 ? 5.513 -8.499 18.443 1.00 73.69 197 HIS A C 1
ATOM 1530 O O . HIS A 1 197 ? 6.344 -9.361 18.735 1.00 73.69 197 HIS A O 1
ATOM 1536 N N . HIS A 1 198 ? 5.791 -7.200 18.527 1.00 67.69 198 HIS A N 1
ATOM 1537 C CA . HIS A 1 198 ? 7.028 -6.664 19.083 1.00 67.69 198 HIS A CA 1
ATOM 1538 C C . HIS A 1 198 ? 6.735 -5.458 19.974 1.00 67.69 198 HIS A C 1
ATOM 1540 O O . HIS A 1 198 ? 5.926 -4.598 19.643 1.00 67.69 198 HIS A O 1
ATOM 1546 N N . TYR A 1 199 ? 7.436 -5.358 21.101 1.00 60.72 199 TYR A N 1
ATOM 1547 C CA . TYR A 1 199 ? 7.292 -4.223 22.006 1.00 60.72 199 TYR A CA 1
ATOM 1548 C C .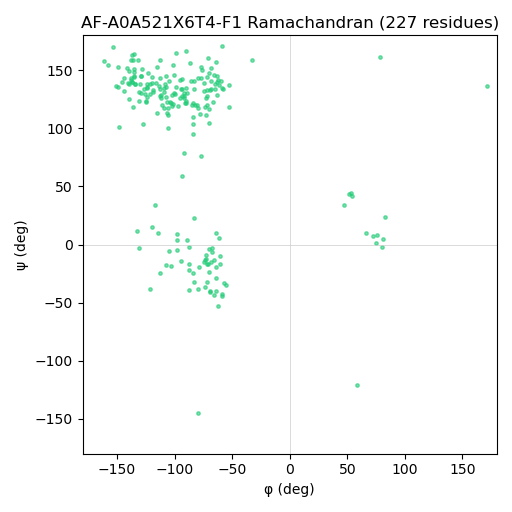 TYR A 1 199 ? 8.304 -3.125 21.673 1.00 60.72 199 TYR A C 1
ATOM 1550 O O . TYR A 1 199 ? 9.509 -3.376 21.654 1.00 60.72 199 TYR A O 1
ATOM 1558 N N . ILE A 1 200 ? 7.826 -1.897 21.462 1.00 59.16 200 ILE A N 1
ATOM 1559 C CA . ILE A 1 200 ? 8.661 -0.697 21.303 1.00 59.16 200 ILE A CA 1
ATOM 1560 C C . ILE A 1 200 ? 8.186 0.324 22.333 1.00 59.16 200 ILE A C 1
ATOM 1562 O O . ILE A 1 200 ? 7.007 0.661 22.379 1.00 59.16 200 ILE A O 1
ATOM 1566 N N . GLY A 1 201 ? 9.087 0.788 23.206 1.00 54.38 201 GLY A N 1
ATOM 1567 C CA . GLY A 1 201 ? 8.752 1.806 24.210 1.00 54.38 201 GLY A CA 1
ATOM 1568 C C . GLY A 1 201 ? 7.542 1.445 25.087 1.00 54.38 201 GLY A C 1
ATOM 1569 O O . GLY A 1 201 ? 6.698 2.299 25.341 1.00 54.38 201 GLY A O 1
ATOM 1570 N N . ASN A 1 202 ? 7.440 0.181 25.520 1.00 59.03 202 ASN A N 1
ATOM 1571 C CA . ASN A 1 202 ? 6.340 -0.386 26.322 1.00 59.03 202 ASN A CA 1
ATOM 1572 C C . ASN A 1 202 ? 4.965 -0.467 25.634 1.00 59.03 202 ASN A C 1
ATOM 1574 O O . ASN A 1 202 ? 3.977 -0.790 26.294 1.00 59.03 202 ASN A O 1
ATOM 1578 N N . LYS A 1 203 ? 4.879 -0.221 24.325 1.00 59.06 203 LYS A N 1
ATOM 1579 C CA . LYS A 1 203 ? 3.665 -0.452 23.535 1.00 59.06 203 LYS A CA 1
ATOM 1580 C C . LYS A 1 203 ? 3.821 -1.706 22.687 1.00 59.06 203 LYS A C 1
ATOM 1582 O O . LYS A 1 203 ? 4.897 -1.966 22.157 1.00 59.06 203 LYS A O 1
ATOM 1587 N N . ASP A 1 204 ? 2.747 -2.483 22.584 1.00 65.50 204 ASP A N 1
ATOM 1588 C CA . ASP A 1 204 ? 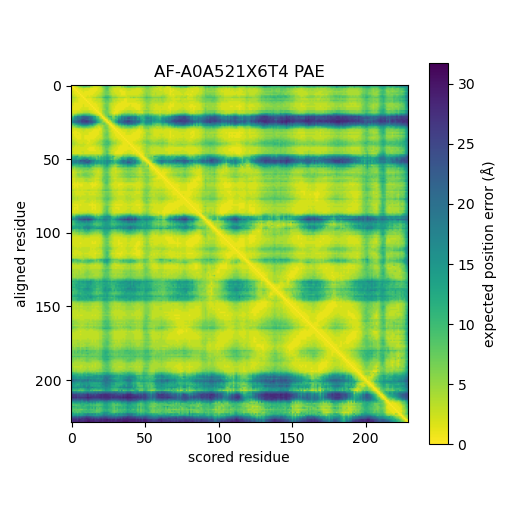2.677 -3.630 21.682 1.00 65.50 204 ASP A CA 1
ATOM 1589 C C . ASP A 1 204 ? 2.432 -3.149 20.246 1.00 65.50 204 ASP A C 1
ATOM 1591 O O . ASP A 1 204 ? 1.365 -2.619 19.911 1.00 65.50 204 ASP A O 1
ATOM 1595 N N . HIS A 1 205 ? 3.433 -3.342 19.397 1.00 64.19 205 HIS A N 1
ATOM 1596 C CA . HIS A 1 205 ? 3.369 -3.094 17.969 1.00 64.19 205 HIS A CA 1
ATOM 1597 C C . HIS A 1 205 ? 3.291 -4.439 17.253 1.00 64.19 205 HIS A C 1
ATOM 1599 O O . HIS A 1 205 ? 4.255 -5.197 17.200 1.00 64.19 205 HIS A O 1
ATOM 1605 N N . GLY A 1 206 ? 2.138 -4.723 16.655 1.00 67.44 206 GLY A N 1
ATOM 1606 C CA . GLY A 1 206 ? 2.050 -5.832 15.718 1.00 67.44 206 GLY A CA 1
ATOM 1607 C C . GLY A 1 206 ? 2.511 -5.369 14.354 1.00 67.44 206 GLY A C 1
ATOM 1608 O O . GLY A 1 206 ? 1.933 -4.428 13.810 1.00 67.44 206 GLY A O 1
ATOM 1609 N N . THR A 1 207 ? 3.526 -6.019 13.807 1.00 68.75 207 THR A N 1
ATOM 1610 C CA . THR A 1 207 ? 4.018 -5.733 12.463 1.00 68.75 207 THR A CA 1
ATOM 1611 C C . THR A 1 207 ? 4.100 -7.025 11.678 1.00 68.75 207 THR A C 1
ATOM 1613 O O . THR A 1 207 ? 4.322 -8.104 12.222 1.00 68.75 207 THR A O 1
ATOM 1616 N N . TYR A 1 208 ? 3.941 -6.917 10.371 1.00 69.44 208 TYR A N 1
ATOM 1617 C CA . TYR A 1 208 ? 4.358 -7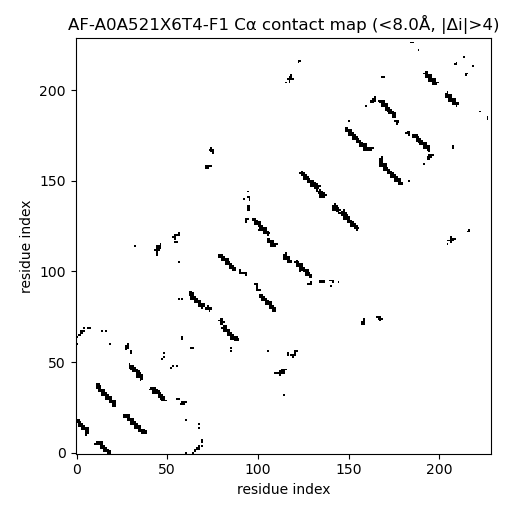.981 9.481 1.00 69.44 208 TYR A CA 1
ATOM 1618 C C . TYR A 1 208 ? 5.849 -7.821 9.235 1.00 69.44 208 TYR A C 1
ATOM 1620 O O . TYR A 1 208 ? 6.306 -6.785 8.747 1.00 69.44 208 TYR A O 1
ATOM 1628 N N . ALA A 1 209 ? 6.607 -8.847 9.595 1.00 62.84 209 ALA A N 1
ATOM 1629 C CA . ALA A 1 209 ? 8.022 -8.938 9.299 1.00 62.84 209 ALA A CA 1
ATOM 1630 C C . ALA A 1 209 ? 8.259 -10.209 8.489 1.00 62.84 209 ALA A C 1
ATOM 1632 O O . ALA A 1 209 ? 7.735 -11.281 8.796 1.00 62.84 209 ALA A O 1
ATOM 1633 N N . ASN A 1 210 ? 9.102 -10.113 7.464 1.00 52.56 210 ASN A N 1
ATOM 1634 C CA . ASN A 1 210 ? 9.796 -11.310 7.027 1.00 52.56 210 ASN A CA 1
ATOM 1635 C C . ASN A 1 210 ? 10.807 -11.633 8.134 1.00 52.56 210 ASN A C 1
ATOM 1637 O O . ASN A 1 210 ? 11.672 -10.821 8.447 1.00 52.56 210 ASN A O 1
ATOM 1641 N N . SER A 1 211 ? 10.624 -12.785 8.778 1.00 43.00 211 SER A N 1
ATOM 1642 C CA . SER A 1 211 ? 11.552 -13.439 9.716 1.00 43.00 211 SER A CA 1
ATOM 1643 C C . SER A 1 211 ? 13.043 -13.196 9.374 1.00 43.00 211 SER A C 1
ATOM 1645 O O . SER A 1 211 ? 13.347 -13.006 8.199 1.00 43.00 211 SER A O 1
ATOM 1647 N N . PRO A 1 212 ? 13.999 -13.333 10.319 1.00 38.59 212 PRO A N 1
ATOM 1648 C CA . PRO A 1 212 ? 15.036 -12.353 10.712 1.00 38.59 212 PRO A CA 1
ATOM 1649 C C . PRO A 1 212 ? 16.061 -11.906 9.633 1.00 38.59 212 PRO A C 1
ATOM 1651 O O . PRO A 1 212 ? 17.003 -11.189 9.953 1.00 38.59 212 PRO A O 1
ATOM 1654 N N . ASN A 1 213 ? 15.918 -12.313 8.369 1.00 36.25 213 ASN A N 1
ATOM 1655 C CA . ASN A 1 213 ? 16.957 -12.294 7.339 1.00 36.25 213 ASN A CA 1
ATOM 1656 C C . ASN A 1 213 ? 16.644 -11.428 6.099 1.00 36.25 213 ASN A C 1
ATOM 1658 O O . ASN A 1 213 ? 17.338 -11.561 5.092 1.00 36.25 213 ASN A O 1
ATOM 1662 N N . 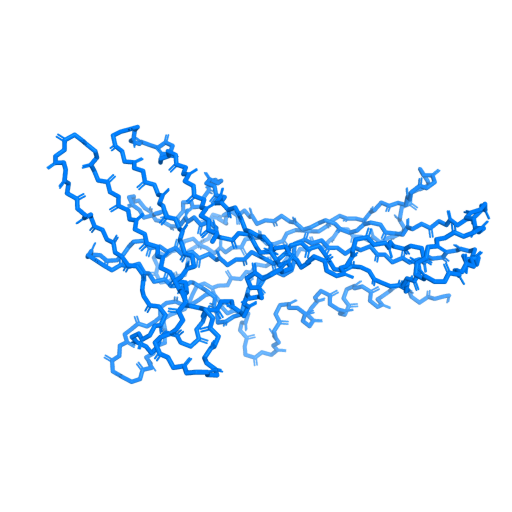GLY A 1 214 ? 15.653 -10.528 6.120 1.00 47.81 214 GLY A N 1
ATOM 1663 C CA . GLY A 1 214 ? 15.539 -9.541 5.038 1.00 47.81 214 GLY A CA 1
ATOM 1664 C C . GLY A 1 214 ? 14.271 -8.691 5.018 1.00 47.81 214 GLY A C 1
ATOM 1665 O O . GLY A 1 214 ? 13.159 -9.193 5.142 1.00 47.81 214 GLY A O 1
ATOM 1666 N N . ASP A 1 215 ? 14.452 -7.392 4.776 1.00 65.62 215 ASP A N 1
ATOM 1667 C CA . ASP A 1 215 ? 13.393 -6.460 4.370 1.00 65.62 215 ASP A CA 1
ATOM 1668 C C . ASP A 1 215 ? 12.732 -6.959 3.064 1.00 65.62 215 ASP A C 1
ATOM 1670 O O . ASP A 1 215 ? 13.428 -7.351 2.127 1.00 65.62 215 ASP A O 1
ATOM 1674 N N . LEU A 1 216 ? 11.394 -6.968 2.982 1.00 67.00 216 LEU A N 1
ATOM 1675 C CA . LEU A 1 216 ? 10.643 -7.424 1.802 1.00 67.00 216 LEU A CA 1
ATOM 1676 C C . LEU A 1 216 ? 11.061 -6.671 0.531 1.00 67.00 216 LEU A C 1
ATOM 1678 O O . LEU A 1 216 ? 11.157 -7.280 -0.537 1.00 67.00 216 LEU A O 1
ATOM 1682 N N . ASN A 1 217 ? 11.408 -5.386 0.639 1.00 68.88 217 ASN A N 1
ATOM 1683 C CA . ASN A 1 217 ? 11.943 -4.645 -0.499 1.00 68.88 217 ASN A CA 1
ATOM 1684 C C . ASN A 1 217 ? 13.293 -5.224 -0.964 1.00 68.88 217 ASN A C 1
ATOM 1686 O O . ASN A 1 217 ? 13.596 -5.178 -2.152 1.00 68.88 217 ASN A O 1
ATOM 1690 N N . SER A 1 218 ? 14.085 -5.833 -0.075 1.00 71.62 218 SER A N 1
ATOM 1691 C CA . SER A 1 218 ? 15.311 -6.562 -0.437 1.00 71.62 218 SER A CA 1
ATOM 1692 C C . SER A 1 218 ? 15.019 -7.856 -1.190 1.00 71.62 218 SER A C 1
ATOM 1694 O O . SER A 1 218 ? 15.694 -8.129 -2.178 1.00 71.62 218 SER A O 1
ATOM 1696 N N . LEU A 1 219 ? 13.998 -8.622 -0.786 1.00 71.44 219 LEU A N 1
ATOM 1697 C CA . LEU A 1 219 ? 13.572 -9.814 -1.533 1.00 71.44 219 LEU A CA 1
ATOM 1698 C C . LEU A 1 219 ? 13.053 -9.447 -2.921 1.00 71.44 219 LEU A C 1
ATOM 1700 O O . LEU A 1 219 ? 13.372 -10.120 -3.896 1.00 71.44 219 LEU A O 1
ATOM 1704 N N . ILE A 1 220 ? 12.305 -8.350 -3.025 1.00 72.25 220 ILE A N 1
ATOM 1705 C CA . ILE A 1 220 ? 11.832 -7.837 -4.310 1.00 72.25 220 ILE A CA 1
ATOM 1706 C C . ILE A 1 220 ? 13.013 -7.362 -5.159 1.00 72.25 220 ILE A C 1
ATOM 1708 O O . ILE A 1 220 ? 13.072 -7.691 -6.338 1.00 72.25 220 ILE A O 1
ATOM 1712 N N . ARG A 1 221 ? 13.986 -6.643 -4.582 1.00 76.12 221 ARG A N 1
ATOM 1713 C CA . ARG A 1 221 ? 15.224 -6.249 -5.281 1.00 76.12 221 ARG A CA 1
ATOM 1714 C C . ARG A 1 221 ? 16.005 -7.464 -5.788 1.00 76.12 221 ARG A C 1
ATOM 1716 O O . ARG A 1 221 ? 16.440 -7.449 -6.935 1.00 76.12 221 ARG A O 1
ATOM 1723 N N . ALA A 1 222 ? 16.146 -8.509 -4.974 1.00 77.00 222 ALA A N 1
ATOM 1724 C CA . ALA A 1 222 ? 16.796 -9.756 -5.374 1.00 77.00 222 ALA A CA 1
ATOM 1725 C C . ALA A 1 222 ? 16.031 -10.430 -6.521 1.00 77.00 222 ALA A C 1
ATOM 1727 O O . ALA A 1 222 ? 16.589 -10.629 -7.596 1.00 77.00 222 ALA A O 1
ATOM 1728 N N . TRP A 1 223 ? 14.721 -10.633 -6.348 1.00 78.38 223 TRP A N 1
ATOM 1729 C CA . TRP A 1 223 ? 13.860 -11.199 -7.385 1.00 78.38 223 TRP A CA 1
ATOM 1730 C C . TRP A 1 223 ? 13.899 -10.388 -8.680 1.00 78.38 223 TRP A C 1
ATOM 1732 O O . TRP A 1 223 ? 13.824 -10.980 -9.750 1.00 78.38 223 TRP A O 1
ATOM 1742 N N . ARG A 1 224 ? 14.056 -9.057 -8.614 1.00 74.50 224 ARG A N 1
ATOM 1743 C CA . ARG A 1 224 ? 14.249 -8.163 -9.770 1.00 74.50 224 ARG A CA 1
ATOM 1744 C C . ARG A 1 224 ? 15.606 -8.363 -10.452 1.00 74.50 224 ARG A C 1
ATOM 1746 O O . ARG A 1 224 ? 15.659 -8.374 -11.683 1.00 74.50 224 ARG A O 1
ATOM 1753 N N . GLY A 1 225 ? 16.670 -8.560 -9.678 1.00 69.19 225 GLY A N 1
ATOM 1754 C CA . GLY A 1 225 ? 18.030 -8.799 -10.170 1.00 69.19 225 GLY A CA 1
ATOM 1755 C C . GLY A 1 225 ? 18.261 -10.179 -10.799 1.00 69.19 225 GLY A C 1
ATOM 1756 O O . GLY A 1 225 ? 19.225 -10.342 -11.542 1.00 69.19 225 GLY A O 1
ATOM 1757 N N . ASP A 1 226 ? 17.373 -11.149 -10.561 1.00 61.78 226 ASP A N 1
ATOM 1758 C CA . ASP A 1 226 ? 17.538 -12.546 -11.005 1.00 61.78 226 ASP A CA 1
ATOM 1759 C C . ASP A 1 226 ? 17.423 -12.778 -12.524 1.00 61.78 226 ASP A C 1
ATOM 1761 O O . ASP A 1 226 ? 17.671 -13.886 -13.001 1.00 61.78 226 ASP A O 1
ATOM 1765 N N . VAL A 1 227 ? 17.111 -11.751 -13.319 1.00 52.81 227 VAL A N 1
ATOM 1766 C CA . VAL A 1 227 ? 17.234 -11.831 -14.783 1.00 52.81 227 VAL A CA 1
ATOM 1767 C C . VAL A 1 227 ? 18.627 -11.326 -15.152 1.00 52.81 227 VAL A C 1
ATOM 1769 O O . VAL A 1 227 ? 18.810 -10.171 -15.533 1.00 52.81 227 VAL A O 1
ATOM 1772 N N . LYS A 1 228 ? 19.635 -12.187 -14.975 1.00 43.09 228 LYS A N 1
ATOM 1773 C CA . LYS A 1 228 ? 20.950 -11.950 -15.575 1.00 43.09 228 LYS A CA 1
ATOM 1774 C C . LYS A 1 228 ? 20.869 -12.177 -17.085 1.00 43.09 228 LYS A C 1
ATOM 1776 O O . LYS A 1 228 ? 20.298 -13.167 -17.536 1.00 43.09 228 LYS A O 1
ATOM 1781 N N . SER A 1 229 ? 21.439 -11.197 -17.785 1.00 37.75 229 SER A N 1
ATOM 1782 C CA . SER A 1 229 ? 21.801 -11.132 -19.207 1.00 37.75 229 SER A CA 1
ATOM 1783 C C . SER A 1 229 ? 22.246 -12.450 -19.823 1.00 37.75 229 SER A C 1
ATOM 1785 O O . SER A 1 229 ? 23.097 -13.106 -19.175 1.00 37.75 229 SER A O 1
#

pLDDT: mean 83.25, std 13.93, range [36.25, 98.25]

Foldseek 3Di:
DKEKDQQPVDNQKMKIWDFADDPDPPDQTWIKIFIARNVVRDTFAMDTVVVPQLQDDRDDPVFKDWYKANPAQAFAVVKGKIWIWIAGRVQPDQQLDQKGFGTFIWIWIDDGRYIATAASYTHGFKMKGWPDDHFDDDPNHTPDCPTIKIKIKGKDWDFAPDADPRTTWIWIKMDIAMPVRDHDPQDIDIDTWYWDWDDDPNDTHIYTDDPDDDDVVVVVVVSVVPPDD

Mean predicted aligned error: 7.37 Å

Solvent-accessible surface area (backbone atoms only — not comparable to full-atom values): 12833 Å² total; per-residue (Å²): 102,72,35,76,43,69,35,94,89,42,80,52,27,36,38,37,37,34,52,43,78,40,98,46,102,85,48,68,49,36,55,36,35,39,35,31,32,65,81,75,73,36,80,52,22,40,32,56,36,90,78,72,48,88,44,63,80,91,55,53,84,91,55,35,49,61,44,75,40,78,63,85,42,60,34,36,96,97,39,55,38,34,30,43,34,40,35,61,56,89,41,81,56,58,58,66,39,67,63,22,65,49,36,30,39,36,42,32,33,76,51,83,61,32,40,42,62,33,32,72,61,58,45,74,36,30,41,37,34,62,77,38,62,70,51,40,60,57,96,88,37,72,77,39,60,79,75,52,30,35,41,39,36,44,49,47,83,44,61,42,94,53,66,28,96,75,26,35,16,40,32,39,38,33,47,56,41,31,74,80,71,53,84,48,90,64,75,71,45,76,46,76,29,42,38,44,79,44,76,57,96,90,39,84,42,53,30,54,44,54,70,102,81,49,58,66,69,55,53,50,50,50,66,64,60,68,73,72,131